Protein AF-A0A9P6LX02-F1 (afdb_monomer)

Mean predicted aligned error: 16.15 Å

Secondary structure (DSSP, 8-state):
-------------------------------------------------GGGPPPPSEEEEEEEEEES-TTS---B-TTSPPPPPEEEETTT--HHHHHHHHHHHHHTSTTEE--TT---EE-SSTT--GGGPEEP-TTTHHHHHHHHHHHHHHHTT-TT-TT-EEEEEEEEEEHHHHHHHHHHHTTSSS----

Organism: Mortierella alpina (NCBI:txid64518)

Radius of gyration: 36.37 Å; Cα contacts (8 Å, |Δi|>4): 206; chains: 1; bounding box: 118×46×87 Å

pLDDT: mean 75.89, std 20.37, range [38.12, 97.5]

Solvent-accessible surface area (backbone atoms only — not comparable to full-atom values): 12771 Å² total; per-residue (Å²): 133,89,80,92,82,84,89,84,85,84,88,88,86,85,85,89,82,91,87,85,87,90,84,89,85,84,88,84,88,88,79,95,76,79,78,82,84,76,76,79,76,74,70,73,81,68,75,74,63,63,90,70,49,71,79,68,68,56,44,42,36,37,67,40,55,26,49,59,61,80,50,48,100,53,59,67,55,80,90,55,83,82,60,78,66,44,83,44,41,72,86,77,55,47,61,67,52,53,48,53,51,54,50,57,61,42,75,72,41,86,67,44,42,73,60,90,88,65,61,47,25,39,52,59,42,96,86,58,56,60,64,69,42,44,75,47,45,85,89,44,40,67,63,54,51,51,56,23,49,56,46,44,18,56,77,66,73,28,70,85,36,74,88,48,67,46,46,36,37,38,56,35,43,45,46,72,58,56,51,51,56,58,57,55,62,73,66,70,86,78,81,90,87,132

Nearest PDB structures (foldseek):
  6xf2-assembly2_D  TM=4.408E-01  e=2.262E-01  Homo sapiens
  1c77-assembly1_A  TM=3.297E-01  e=6.211E-02  Staphylococcus aureus

Sequence (194 aa):
MSTSSSASSTPDVPNSPLNQPEQPQQPELQRLSEPPNFQEQEEPDEPASFSTCPLPPTYTIVLNYRKGTPRTSCRQLKNLPPTTPWTFDRHRDTYKVLLARVEGYVQGLQGFTFPNDRRPYLQPSNNTYQKNYVELTEENYGTEMEATWRKEARRLNSITGAGVTLHLYIYLEAVAEAAAATSNVRRVTAFACK

Structure (mmCIF, N/CA/C/O backbone):
data_AF-A0A9P6LX02-F1
#
_entry.id   AF-A0A9P6LX02-F1
#
loop_
_atom_site.group_PDB
_atom_site.id
_atom_site.type_symbol
_atom_site.label_atom_id
_atom_site.label_alt_id
_atom_site.label_comp_id
_atom_site.label_asym_id
_atom_site.label_entity_id
_atom_site.label_seq_id
_atom_site.pdbx_PDB_ins_code
_atom_site.Cartn_x
_atom_site.Cartn_y
_atom_site.Cartn_z
_atom_site.occupancy
_atom_site.B_iso_or_equiv
_atom_site.auth_seq_id
_atom_site.auth_comp_id
_atom_site.auth_asym_id
_atom_site.auth_atom_id
_atom_site.pdbx_PDB_model_num
ATOM 1 N N . MET A 1 1 ? 48.509 -13.133 65.771 1.00 38.88 1 MET A N 1
ATOM 2 C CA . MET A 1 1 ? 49.865 -12.645 66.105 1.00 38.88 1 MET A CA 1
ATOM 3 C C . MET A 1 1 ? 50.721 -12.773 64.854 1.00 38.88 1 MET A C 1
ATOM 5 O O . MET A 1 1 ? 50.532 -13.743 64.132 1.00 38.88 1 MET A O 1
ATOM 9 N N . SER A 1 2 ? 51.576 -11.786 64.577 1.00 40.94 2 SER A N 1
ATOM 10 C CA . SER A 1 2 ? 52.601 -11.798 63.508 1.00 40.94 2 SER A CA 1
ATOM 11 C C . SER A 1 2 ? 53.656 -12.898 63.784 1.00 40.94 2 SER A C 1
ATOM 13 O O . SER A 1 2 ? 53.656 -13.431 64.890 1.00 40.94 2 SER A O 1
ATOM 15 N N . THR A 1 3 ? 54.524 -13.349 62.868 1.00 39.25 3 THR A N 1
ATOM 16 C CA . THR A 1 3 ? 55.539 -12.628 62.052 1.00 39.25 3 THR A CA 1
ATOM 17 C C . THR A 1 3 ? 55.986 -13.484 60.833 1.00 39.25 3 THR A C 1
ATOM 19 O O . THR A 1 3 ? 55.896 -14.701 60.917 1.00 39.25 3 THR A O 1
ATOM 22 N N . SER A 1 4 ? 56.284 -12.905 59.652 1.00 42.12 4 SER A N 1
ATOM 23 C CA . SER A 1 4 ? 57.640 -12.642 59.060 1.00 42.12 4 SER A CA 1
ATOM 24 C C . SER A 1 4 ? 58.481 -13.894 58.691 1.00 42.12 4 SER A C 1
ATOM 26 O O . SER A 1 4 ? 58.440 -14.860 59.436 1.00 42.12 4 SER A O 1
ATOM 28 N N . SER A 1 5 ? 59.352 -13.968 57.664 1.00 44.59 5 SER A N 1
ATOM 29 C CA . SER A 1 5 ? 59.707 -13.135 56.480 1.00 44.59 5 SER A CA 1
ATOM 30 C C . SER A 1 5 ? 60.753 -13.886 55.599 1.00 44.59 5 SER A C 1
ATOM 32 O O . SER A 1 5 ? 61.246 -14.927 56.024 1.00 44.59 5 SER A O 1
ATOM 34 N N . SER A 1 6 ? 61.163 -13.285 54.461 1.00 44.16 6 SER A N 1
ATOM 35 C CA . SER A 1 6 ? 62.372 -13.576 53.627 1.00 44.16 6 SER A CA 1
ATOM 36 C C . SER A 1 6 ? 62.229 -14.696 52.567 1.00 44.16 6 SER A C 1
ATOM 38 O O . SER A 1 6 ? 61.699 -15.752 52.877 1.00 44.16 6 SER A O 1
ATOM 40 N N . ALA A 1 7 ? 62.530 -14.523 51.261 1.00 44.16 7 ALA A N 1
ATOM 41 C CA . ALA A 1 7 ? 63.716 -13.977 50.543 1.00 44.16 7 ALA A CA 1
ATOM 42 C C . ALA A 1 7 ? 64.929 -14.949 50.591 1.00 44.16 7 ALA A C 1
ATOM 44 O O . ALA A 1 7 ? 65.149 -15.545 51.636 1.00 44.16 7 ALA A O 1
ATOM 45 N N . SER A 1 8 ? 65.757 -15.186 49.553 1.00 38.12 8 SER A N 1
ATOM 46 C CA . SER A 1 8 ? 66.050 -14.473 48.285 1.00 38.12 8 SER A CA 1
ATOM 47 C C . SER A 1 8 ? 66.779 -15.395 47.258 1.00 38.12 8 SER A C 1
ATOM 49 O O . SER A 1 8 ? 67.200 -16.487 47.625 1.00 38.12 8 SER A O 1
ATOM 51 N N . SER A 1 9 ? 67.034 -14.877 46.041 1.00 41.88 9 SER A N 1
ATOM 52 C CA . SER A 1 9 ? 68.249 -15.090 45.203 1.00 41.88 9 SER A CA 1
ATOM 53 C C . SER A 1 9 ? 68.260 -16.103 44.034 1.00 41.88 9 SER A C 1
ATOM 55 O O . SER A 1 9 ? 68.362 -17.311 44.210 1.00 41.88 9 SER A O 1
ATOM 57 N N . THR A 1 10 ? 68.326 -15.534 42.822 1.00 49.41 10 THR A N 1
ATOM 58 C CA . THR A 1 10 ? 69.045 -16.008 41.611 1.00 49.41 10 THR A CA 1
ATOM 59 C C . THR A 1 10 ? 70.577 -16.003 41.832 1.00 49.41 10 THR A C 1
ATOM 61 O O . THR A 1 10 ? 71.016 -15.284 42.736 1.00 49.41 10 THR A O 1
ATOM 64 N N . PRO A 1 11 ? 71.406 -16.767 41.077 1.00 55.72 11 PRO A N 1
ATOM 65 C CA . PRO A 1 11 ? 71.792 -16.467 39.673 1.00 55.72 11 PRO A CA 1
ATOM 66 C C . PRO A 1 11 ? 71.849 -17.761 38.792 1.00 55.72 11 PRO A C 1
ATOM 68 O O . PRO A 1 11 ? 71.268 -18.760 39.204 1.00 55.72 11 PRO A O 1
ATOM 71 N N . ASP A 1 12 ? 72.429 -17.874 37.582 1.00 41.66 12 ASP A N 1
ATOM 72 C CA . ASP A 1 12 ? 73.207 -16.965 36.705 1.00 41.66 12 ASP A CA 1
ATOM 73 C C . ASP A 1 12 ? 73.088 -17.370 35.199 1.00 41.66 12 ASP A C 1
ATOM 75 O O . ASP A 1 12 ? 72.342 -18.288 34.857 1.00 41.66 12 ASP A O 1
ATOM 79 N N . VAL A 1 13 ? 73.851 -16.720 34.307 1.00 50.94 13 VAL A N 1
ATOM 80 C CA . VAL A 1 13 ? 74.104 -17.070 32.881 1.00 50.94 13 VAL A CA 1
ATOM 81 C C . VAL A 1 13 ? 75.601 -17.452 32.705 1.00 50.94 13 VAL A C 1
ATOM 83 O O . VAL A 1 13 ? 76.358 -17.255 33.658 1.00 50.94 13 VAL A O 1
ATOM 86 N N . PRO A 1 14 ? 76.098 -17.998 31.559 1.00 53.00 14 PRO A N 1
ATOM 87 C CA . PRO A 1 14 ? 76.681 -17.094 30.533 1.00 53.00 14 PRO A CA 1
ATOM 88 C C . PRO A 1 14 ? 76.808 -17.608 29.057 1.00 53.00 14 PRO A C 1
ATOM 90 O O . PRO A 1 14 ? 76.911 -18.800 28.807 1.00 53.00 14 PRO A O 1
ATOM 93 N N . ASN A 1 15 ? 76.973 -16.648 28.120 1.00 38.84 15 ASN A N 1
ATOM 94 C CA . ASN A 1 15 ? 77.808 -16.652 26.879 1.00 38.84 15 ASN A CA 1
ATOM 95 C C . ASN A 1 15 ? 77.586 -17.694 25.734 1.00 38.84 15 ASN A C 1
ATOM 97 O O . ASN A 1 15 ? 77.602 -18.888 25.988 1.00 38.84 15 ASN A O 1
ATOM 101 N N . SER A 1 16 ? 77.372 -17.346 24.440 1.00 48.34 16 SER A N 1
ATOM 102 C CA . SER A 1 16 ? 78.120 -16.499 23.438 1.00 48.34 16 SER A CA 1
ATOM 103 C C . SER A 1 16 ? 78.932 -17.372 22.432 1.00 48.34 16 SER A C 1
ATOM 105 O O . SER A 1 16 ? 79.111 -18.547 22.744 1.00 48.34 16 SER A O 1
ATOM 107 N N . PRO A 1 17 ? 79.522 -16.885 21.299 1.00 51.50 17 PRO A N 1
ATOM 108 C CA . PRO A 1 17 ? 79.315 -15.650 20.499 1.00 51.50 17 PRO A CA 1
ATOM 109 C C . PRO A 1 17 ? 79.316 -15.811 18.931 1.00 51.50 17 PRO A C 1
ATOM 111 O O . PRO A 1 17 ? 79.722 -16.827 18.385 1.00 51.50 17 PRO A O 1
ATOM 114 N N . LEU A 1 18 ? 78.931 -14.725 18.230 1.00 42.59 18 LEU A N 1
ATOM 115 C CA . LEU A 1 18 ? 79.530 -14.089 17.017 1.00 42.59 18 LEU A CA 1
ATOM 116 C C . LEU A 1 18 ? 80.105 -14.908 15.817 1.00 42.59 18 LEU A C 1
ATOM 118 O O . LEU A 1 18 ? 81.091 -15.619 15.971 1.00 42.59 18 LEU A O 1
ATOM 122 N N . ASN A 1 19 ? 79.646 -14.599 14.583 1.00 38.12 19 ASN A N 1
ATOM 123 C CA . ASN A 1 19 ? 80.527 -14.308 13.422 1.00 38.12 19 ASN A CA 1
ATOM 124 C C . ASN A 1 19 ? 79.806 -13.656 12.206 1.00 38.12 19 ASN A C 1
ATOM 126 O O . ASN A 1 19 ? 78.819 -14.170 11.689 1.00 38.12 19 ASN A O 1
ATOM 130 N N . GLN A 1 20 ? 80.368 -12.535 11.743 1.00 43.38 20 GLN A N 1
ATOM 131 C CA . GLN A 1 20 ? 80.352 -11.964 10.374 1.00 43.38 20 GLN A CA 1
ATOM 132 C C . GLN A 1 20 ? 81.829 -12.011 9.871 1.00 43.38 20 GLN A C 1
ATOM 134 O O . GLN A 1 20 ? 82.670 -12.376 10.698 1.00 43.38 20 GLN A O 1
ATOM 139 N N . PRO A 1 21 ? 82.229 -11.617 8.634 1.00 50.97 21 PRO A N 1
ATOM 140 C CA . PRO A 1 21 ? 81.495 -10.960 7.534 1.00 50.97 21 PRO A CA 1
ATOM 141 C C . PRO A 1 21 ? 81.708 -11.627 6.146 1.00 50.97 21 PRO A C 1
ATOM 143 O O . PRO A 1 21 ? 82.394 -12.632 6.051 1.00 50.97 21 PRO A O 1
ATOM 146 N N . GLU A 1 22 ? 81.169 -11.038 5.067 1.00 39.72 22 GLU A N 1
ATOM 147 C CA . GLU A 1 22 ? 81.965 -10.589 3.897 1.00 39.72 22 GLU A CA 1
ATOM 148 C C . GLU A 1 22 ? 81.102 -9.834 2.860 1.00 39.72 22 GLU A C 1
ATOM 150 O O . GLU A 1 22 ? 79.995 -10.240 2.513 1.00 39.72 22 GLU A O 1
ATOM 155 N N . GLN A 1 23 ? 81.643 -8.722 2.357 1.00 45.38 23 GLN A N 1
ATOM 156 C CA . GLN A 1 23 ? 81.188 -7.964 1.184 1.00 45.38 23 GLN A CA 1
ATOM 157 C C . GLN A 1 23 ? 82.446 -7.738 0.328 1.00 45.38 23 GLN A C 1
ATOM 159 O O . GLN A 1 23 ? 83.504 -7.477 0.910 1.00 45.38 23 GLN A O 1
ATOM 164 N N . PRO A 1 24 ? 82.393 -7.872 -1.010 1.00 48.31 24 PRO A N 1
ATOM 165 C CA . PRO A 1 24 ? 82.225 -6.701 -1.897 1.00 48.31 24 PRO A CA 1
ATOM 166 C C . PRO A 1 24 ? 81.395 -7.075 -3.169 1.00 48.31 24 PRO A C 1
ATOM 168 O O . PRO A 1 24 ? 80.760 -8.121 -3.164 1.00 48.31 24 PRO A O 1
ATOM 171 N N . GLN A 1 25 ? 81.246 -6.327 -4.277 1.00 38.12 25 GLN A N 1
ATOM 172 C CA . GLN A 1 25 ? 81.770 -5.042 -4.787 1.00 38.12 25 GLN A CA 1
ATOM 173 C C . GLN A 1 25 ? 80.627 -4.168 -5.381 1.00 38.12 25 GLN A C 1
ATOM 175 O O . GLN A 1 25 ? 79.516 -4.636 -5.611 1.00 38.12 25 GLN A O 1
ATOM 180 N N . GLN A 1 26 ? 80.945 -2.909 -5.698 1.00 46.91 26 GLN A N 1
ATOM 181 C CA . GLN A 1 26 ? 80.380 -2.101 -6.803 1.00 46.91 26 GLN A CA 1
ATOM 182 C C . GLN A 1 26 ? 81.507 -1.917 -7.857 1.00 46.91 26 GLN A C 1
ATOM 184 O O . GLN A 1 26 ? 82.661 -2.052 -7.436 1.00 46.91 26 GLN A O 1
ATOM 189 N N . PRO A 1 27 ? 81.278 -1.627 -9.166 1.00 53.09 27 PRO A N 1
ATOM 190 C CA . PRO A 1 27 ? 80.346 -0.632 -9.747 1.00 53.09 27 PRO A CA 1
ATOM 191 C C . PRO A 1 27 ? 79.556 -1.205 -10.975 1.00 53.09 27 PRO A C 1
ATOM 193 O O . PRO A 1 27 ? 79.436 -2.419 -11.067 1.00 53.09 27 PRO A O 1
ATOM 196 N N . GLU A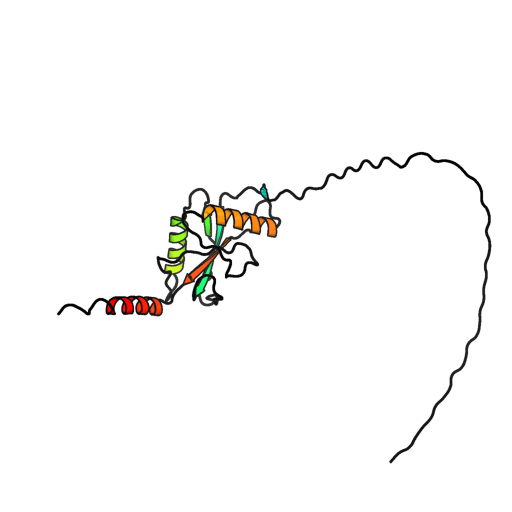 1 28 ? 78.913 -0.495 -11.920 1.00 45.16 28 GLU A N 1
ATOM 197 C CA . GLU A 1 28 ? 78.976 0.908 -12.369 1.00 45.16 28 GLU A CA 1
ATOM 198 C C . GLU A 1 28 ? 77.675 1.376 -13.080 1.00 45.16 28 GLU A C 1
ATOM 200 O O . GLU A 1 28 ? 76.781 0.597 -13.394 1.00 45.16 28 GLU A O 1
ATOM 205 N N . LEU A 1 29 ? 77.600 2.691 -13.293 1.00 52.09 29 LEU A N 1
ATOM 206 C CA . LEU A 1 29 ? 76.568 3.547 -13.896 1.00 52.09 29 LEU A CA 1
ATOM 207 C C . LEU A 1 29 ? 75.902 3.133 -15.239 1.00 52.09 29 LEU A C 1
ATOM 209 O O . LEU A 1 29 ? 76.471 2.433 -16.063 1.00 52.09 29 LEU A O 1
ATOM 213 N N . GLN A 1 30 ? 74.767 3.813 -15.502 1.00 51.81 30 GLN A N 1
ATOM 214 C CA . GLN A 1 30 ? 74.070 4.054 -16.790 1.00 51.81 30 GLN A CA 1
ATOM 215 C C . GLN A 1 30 ? 73.122 2.973 -17.359 1.00 51.81 30 GLN A C 1
ATOM 217 O O . GLN A 1 30 ? 73.519 2.117 -18.142 1.00 51.81 30 GLN A O 1
ATOM 222 N N . ARG A 1 31 ? 71.808 3.222 -17.218 1.00 48.16 31 ARG A N 1
ATOM 223 C CA . ARG A 1 31 ? 71.011 3.872 -18.290 1.00 48.16 31 ARG A CA 1
ATOM 224 C C . ARG A 1 31 ? 69.639 4.352 -17.791 1.00 48.16 31 ARG A C 1
ATOM 226 O O . ARG A 1 31 ? 68.854 3.564 -17.281 1.00 48.16 31 ARG A O 1
ATOM 233 N N . LEU A 1 32 ? 69.325 5.634 -18.015 1.00 53.00 32 LEU A N 1
ATOM 234 C CA . LEU A 1 32 ? 67.930 6.082 -18.101 1.00 53.00 32 LEU A CA 1
ATOM 235 C C . LEU A 1 32 ? 67.342 5.553 -19.413 1.00 53.00 32 LEU A C 1
ATOM 237 O O . LEU A 1 32 ? 67.830 5.926 -20.480 1.00 53.00 32 LEU A O 1
ATOM 241 N N . SER A 1 33 ? 66.291 4.739 -19.357 1.00 54.31 33 SER A N 1
ATOM 242 C CA . SER A 1 33 ? 65.393 4.482 -20.492 1.00 54.31 33 SER A CA 1
ATOM 243 C C . SER A 1 33 ? 64.035 4.012 -19.966 1.00 54.31 33 SER A C 1
ATOM 245 O O . SER A 1 33 ? 63.936 2.908 -19.452 1.00 54.31 33 SER A O 1
ATOM 247 N N . GLU A 1 34 ? 63.043 4.896 -20.104 1.00 56.03 34 GLU A N 1
ATOM 248 C CA . GLU A 1 34 ? 61.592 4.640 -20.178 1.00 56.03 34 GLU A CA 1
ATOM 249 C C . GLU A 1 34 ? 60.888 3.934 -18.990 1.00 56.03 34 GLU A C 1
ATOM 251 O O . GLU A 1 34 ? 61.167 2.774 -18.686 1.00 56.03 34 GLU A O 1
ATOM 256 N N . PRO A 1 35 ? 59.889 4.577 -18.340 1.00 52.19 35 PRO A N 1
ATOM 257 C CA . PRO A 1 35 ? 58.934 3.828 -17.530 1.00 52.19 35 PRO A CA 1
ATOM 258 C C . PRO A 1 35 ? 58.108 2.910 -18.450 1.00 52.19 35 PRO A C 1
ATOM 260 O O . PRO A 1 35 ? 57.784 3.312 -19.572 1.00 52.19 35 PRO A O 1
ATOM 263 N N . PRO A 1 36 ? 57.726 1.699 -18.003 1.00 48.34 36 PRO A N 1
ATOM 264 C CA . PRO A 1 36 ? 56.803 0.874 -18.766 1.00 48.34 36 PRO A CA 1
ATOM 265 C C . PRO A 1 36 ? 55.500 1.647 -18.972 1.00 48.34 36 PRO A C 1
ATOM 267 O O . PRO A 1 36 ? 54.933 2.186 -18.020 1.00 48.34 36 PRO A O 1
ATOM 270 N N . ASN A 1 37 ? 55.035 1.688 -20.220 1.00 48.94 37 ASN A N 1
ATOM 271 C CA . ASN A 1 37 ? 53.742 2.250 -20.579 1.00 48.94 37 ASN A CA 1
ATOM 272 C C . ASN A 1 37 ? 52.641 1.349 -20.004 1.00 48.94 37 ASN A C 1
ATOM 274 O O . ASN A 1 37 ? 52.139 0.453 -20.685 1.00 48.94 37 ASN A O 1
ATOM 278 N N . PHE A 1 38 ? 52.312 1.555 -18.727 1.00 47.00 38 PHE A N 1
ATOM 279 C CA . PHE A 1 38 ? 51.089 1.049 -18.128 1.00 47.00 38 PHE A CA 1
ATOM 280 C C . PHE A 1 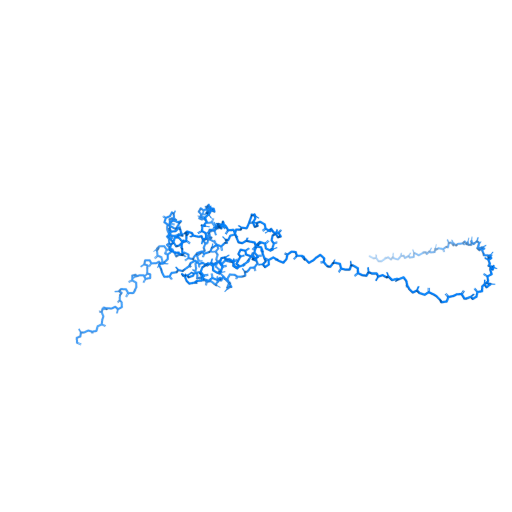38 ? 49.931 1.707 -18.871 1.00 47.00 38 PHE A C 1
ATOM 282 O O . PHE A 1 38 ? 49.501 2.809 -18.546 1.00 47.00 38 PHE A O 1
ATOM 289 N N . GLN A 1 39 ? 49.430 1.016 -19.893 1.00 47.97 39 GLN A N 1
ATOM 290 C CA . GLN A 1 39 ? 48.080 1.257 -20.358 1.00 47.97 39 GLN A CA 1
ATOM 291 C C . GLN A 1 39 ? 47.159 0.862 -19.207 1.00 47.97 39 GLN A C 1
ATOM 293 O O . GLN A 1 39 ? 46.851 -0.315 -19.017 1.00 47.97 39 GLN A O 1
ATOM 298 N N . GLU A 1 40 ? 46.761 1.863 -18.427 1.00 51.34 40 GLU A N 1
ATOM 299 C CA . GLU A 1 40 ? 45.617 1.809 -17.529 1.00 51.34 40 GLU A CA 1
ATOM 300 C C . GLU A 1 40 ? 44.370 1.500 -18.368 1.00 51.34 40 GLU A C 1
ATOM 302 O O . GLU A 1 40 ? 43.598 2.376 -18.748 1.00 51.34 40 GLU A O 1
ATOM 307 N N . GLN A 1 41 ? 44.158 0.214 -18.651 1.00 49.59 41 GLN A N 1
ATOM 308 C CA . GLN A 1 41 ? 42.815 -0.328 -18.789 1.00 49.59 41 GLN A CA 1
ATOM 309 C C . GLN A 1 41 ? 42.224 -0.476 -17.385 1.00 49.59 41 GLN A C 1
ATOM 311 O O . GLN A 1 41 ? 41.925 -1.576 -16.924 1.00 49.59 41 GLN A O 1
ATOM 316 N N . GLU A 1 42 ? 42.023 0.663 -16.718 1.00 51.34 42 GLU A N 1
ATOM 317 C CA . GLU A 1 42 ? 40.836 0.800 -15.889 1.00 51.34 42 GLU A CA 1
ATOM 318 C C . GLU A 1 42 ? 39.637 0.773 -16.850 1.00 51.34 42 GLU A C 1
ATOM 320 O O . GLU A 1 42 ? 39.161 1.808 -17.311 1.00 51.34 42 GLU A O 1
ATOM 325 N N . GLU A 1 43 ? 39.143 -0.424 -17.180 1.00 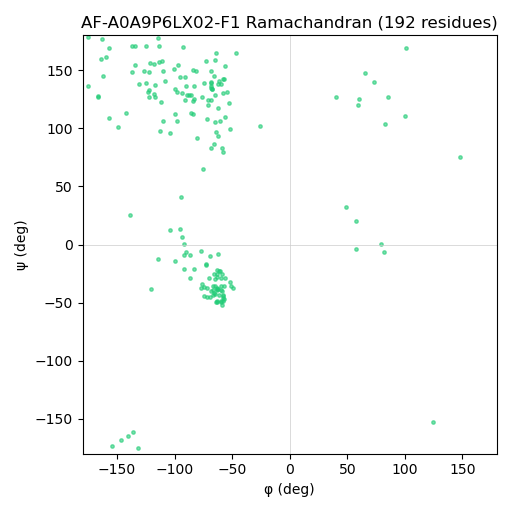52.00 43 GLU A N 1
ATOM 326 C CA . GLU A 1 43 ? 37.690 -0.555 -17.221 1.00 52.00 43 GLU A CA 1
ATOM 327 C C . GLU A 1 43 ? 37.242 -0.524 -15.759 1.00 52.00 43 GLU A C 1
ATOM 329 O O . GLU A 1 43 ? 37.489 -1.491 -15.030 1.00 52.00 43 GLU A O 1
ATOM 334 N N . PRO A 1 44 ? 36.609 0.562 -15.279 1.00 46.31 44 PRO A N 1
ATOM 335 C CA . PRO A 1 44 ? 35.780 0.418 -14.107 1.00 46.31 44 PRO A CA 1
ATOM 336 C C . PRO A 1 44 ? 34.656 -0.545 -14.496 1.00 46.31 44 PRO A C 1
ATOM 338 O O . PRO A 1 44 ? 33.842 -0.233 -15.367 1.00 46.31 44 PRO A O 1
ATOM 341 N N . ASP A 1 45 ? 34.602 -1.696 -13.824 1.00 52.72 45 ASP A N 1
ATOM 342 C CA . ASP A 1 45 ? 33.383 -2.492 -13.676 1.00 52.72 45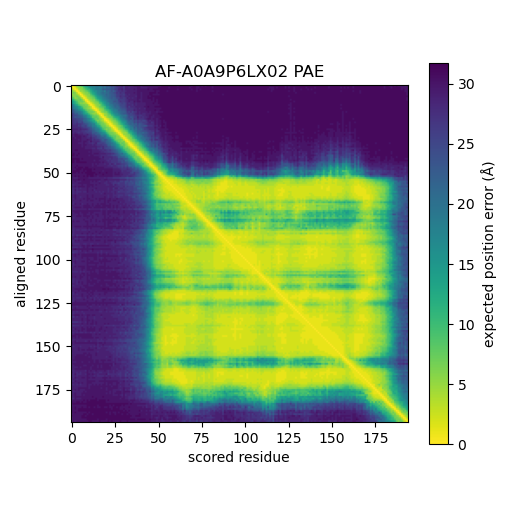 ASP A CA 1
ATOM 343 C C . ASP A 1 45 ? 32.326 -1.587 -13.010 1.00 52.72 45 ASP A C 1
ATOM 345 O O . ASP A 1 45 ? 32.126 -1.607 -11.793 1.00 52.72 45 ASP A O 1
ATOM 349 N N . GLU A 1 46 ? 31.690 -0.716 -13.803 1.00 56.91 46 GLU A N 1
ATOM 350 C CA . GLU A 1 46 ? 30.575 0.133 -13.394 1.00 56.91 46 GLU A CA 1
ATOM 351 C C . GLU A 1 46 ? 29.493 -0.806 -12.845 1.00 56.91 46 GLU A C 1
ATOM 353 O O . GLU A 1 46 ? 28.894 -1.565 -13.618 1.00 56.91 46 GLU A O 1
ATOM 358 N N . PRO A 1 47 ? 29.224 -0.810 -11.523 1.00 53.00 47 PRO A N 1
ATOM 359 C CA . PRO A 1 47 ? 28.320 -1.782 -10.932 1.00 53.00 47 PRO A CA 1
ATOM 360 C C . PRO A 1 47 ? 26.922 -1.530 -11.488 1.00 53.00 47 PRO A C 1
ATOM 362 O O . PRO A 1 47 ? 26.282 -0.542 -11.119 1.00 53.00 47 PRO A O 1
ATOM 365 N N . ALA A 1 48 ? 26.499 -2.422 -12.397 1.00 55.84 48 ALA A N 1
ATOM 366 C CA . ALA A 1 48 ? 25.371 -2.278 -13.316 1.00 55.84 48 ALA A CA 1
ATOM 367 C C . ALA A 1 48 ? 24.300 -1.322 -12.784 1.00 55.84 48 ALA A C 1
ATOM 369 O O . ALA A 1 48 ? 23.537 -1.679 -11.882 1.00 55.84 48 ALA A O 1
ATOM 370 N N . SER A 1 49 ? 24.289 -0.091 -13.315 1.00 55.88 49 SER A N 1
ATOM 371 C CA . SER A 1 49 ? 23.559 1.040 -12.736 1.00 55.88 49 SER A CA 1
ATOM 372 C C . SER A 1 49 ? 22.103 0.675 -12.468 1.00 55.88 49 SER A C 1
ATOM 374 O O . SER A 1 49 ? 21.269 0.699 -13.366 1.00 55.88 49 SER A O 1
ATOM 376 N N . PHE A 1 50 ? 21.765 0.349 -11.217 1.00 56.09 50 PHE A N 1
ATOM 377 C CA . PHE A 1 50 ? 20.448 -0.190 -10.852 1.00 56.09 50 PHE A CA 1
ATOM 378 C C . PHE A 1 50 ? 19.275 0.771 -11.142 1.00 56.09 50 PHE A C 1
ATOM 380 O O . PHE A 1 50 ? 18.107 0.387 -11.049 1.00 56.09 50 PHE A O 1
ATOM 387 N N . SER A 1 51 ? 19.570 2.016 -11.518 1.00 57.09 51 SER A N 1
ATOM 388 C CA . SER A 1 51 ? 18.637 2.947 -12.157 1.00 57.09 51 SER A CA 1
ATOM 389 C C . SER A 1 51 ? 18.010 2.378 -13.444 1.00 57.09 51 SER A C 1
ATOM 391 O O . SER A 1 51 ? 16.867 2.708 -13.749 1.00 57.09 51 SER A O 1
ATOM 393 N N . THR A 1 52 ? 18.708 1.487 -14.159 1.00 62.00 52 THR A N 1
ATOM 394 C CA . THR A 1 52 ? 18.249 0.801 -15.383 1.00 62.00 52 THR A CA 1
ATOM 395 C C . THR A 1 52 ? 17.531 -0.525 -15.121 1.00 62.00 52 THR A C 1
ATOM 397 O O . THR A 1 52 ? 16.969 -1.095 -16.053 1.00 62.00 52 THR A O 1
ATOM 400 N N . CYS A 1 53 ? 17.494 -1.005 -13.869 1.00 68.19 53 CYS A N 1
ATOM 401 C CA . CYS A 1 53 ? 16.814 -2.249 -13.505 1.00 68.19 53 CYS A CA 1
ATOM 402 C C . CYS A 1 53 ? 15.352 -2.216 -14.009 1.00 68.19 53 CYS A C 1
ATOM 404 O O . CYS A 1 53 ? 14.624 -1.269 -13.669 1.00 68.19 53 CYS A O 1
ATOM 406 N N . PRO A 1 54 ? 14.916 -3.172 -14.851 1.00 83.38 54 PRO A N 1
ATOM 407 C CA . PRO A 1 54 ? 13.582 -3.145 -15.430 1.00 83.38 54 PRO A CA 1
ATOM 408 C C . PRO A 1 54 ? 12.537 -3.362 -14.335 1.00 83.38 54 PRO A C 1
ATOM 410 O O . PRO A 1 54 ? 12.660 -4.257 -13.501 1.00 83.38 54 PRO A O 1
ATOM 413 N N . LEU A 1 55 ? 11.492 -2.535 -14.335 1.00 88.75 55 LEU A N 1
ATOM 414 C CA . LEU A 1 55 ? 10.376 -2.716 -13.410 1.00 88.75 55 LEU A CA 1
ATOM 415 C C . LEU A 1 55 ? 9.604 -3.989 -13.779 1.00 88.75 55 LEU A C 1
ATOM 417 O O . LEU A 1 55 ? 9.366 -4.228 -14.967 1.00 88.75 55 LEU A O 1
ATOM 421 N N . PRO A 1 56 ? 9.173 -4.788 -12.792 1.00 91.19 56 PRO A N 1
ATOM 422 C CA . PRO A 1 56 ? 8.433 -6.003 -13.057 1.00 91.19 56 PRO A CA 1
ATOM 423 C C . PRO A 1 56 ? 7.006 -5.645 -13.507 1.00 91.19 56 PRO A C 1
ATOM 425 O O . PRO A 1 56 ? 6.491 -4.571 -13.171 1.00 91.19 56 PRO A O 1
ATOM 428 N N . PRO A 1 57 ? 6.318 -6.551 -14.221 1.00 92.00 57 PRO A N 1
ATOM 429 C CA . PRO A 1 57 ? 4.901 -6.371 -14.531 1.00 92.00 57 PRO A CA 1
ATOM 430 C C . PRO A 1 57 ? 4.030 -6.410 -13.264 1.00 92.00 57 PRO A C 1
ATOM 432 O O . PRO A 1 57 ? 2.952 -5.822 -13.234 1.00 92.00 57 PRO A O 1
ATOM 435 N N . THR A 1 58 ? 4.501 -7.082 -12.209 1.00 94.62 58 THR A N 1
ATOM 436 C CA . THR A 1 58 ? 3.748 -7.327 -10.977 1.00 94.62 58 THR A CA 1
ATOM 437 C C . THR A 1 58 ? 4.588 -7.117 -9.721 1.00 94.62 58 THR A C 1
ATOM 439 O O . THR A 1 58 ? 5.771 -7.460 -9.703 1.00 94.62 58 THR A O 1
ATOM 442 N N . TYR A 1 59 ? 3.957 -6.679 -8.633 1.00 95.38 59 TYR A N 1
ATOM 443 C CA . TYR A 1 59 ? 4.561 -6.605 -7.302 1.00 95.38 59 TYR A CA 1
ATOM 444 C C . TYR A 1 59 ? 3.992 -7.654 -6.352 1.00 95.38 59 TYR A C 1
ATOM 446 O O . TYR A 1 59 ? 2.784 -7.874 -6.321 1.00 95.38 59 TYR A O 1
ATOM 454 N N . THR A 1 60 ? 4.850 -8.240 -5.518 1.00 96.00 60 THR A N 1
ATOM 455 C CA . THR A 1 60 ? 4.424 -8.986 -4.327 1.00 96.00 60 THR A CA 1
ATOM 456 C C . THR A 1 60 ? 4.214 -8.001 -3.185 1.00 96.00 60 THR A C 1
ATOM 458 O O . THR A 1 60 ? 5.139 -7.268 -2.828 1.00 96.00 60 THR A O 1
ATOM 461 N N . ILE A 1 61 ? 3.016 -7.978 -2.602 1.00 96.44 61 ILE A N 1
ATOM 462 C CA . ILE A 1 61 ? 2.659 -7.081 -1.498 1.00 96.44 61 ILE A CA 1
ATOM 463 C C . ILE A 1 61 ? 2.323 -7.890 -0.243 1.00 96.44 61 ILE A C 1
ATOM 465 O O . ILE A 1 61 ? 1.604 -8.885 -0.313 1.00 96.44 61 ILE A O 1
ATOM 469 N N . VAL A 1 62 ? 2.811 -7.432 0.913 1.00 94.81 62 VAL A N 1
ATOM 470 C CA . VAL A 1 62 ? 2.437 -7.934 2.245 1.00 94.81 62 VAL A CA 1
ATOM 471 C C . VAL A 1 62 ? 1.794 -6.815 3.057 1.00 94.81 62 VAL A C 1
ATOM 473 O O . VAL A 1 62 ? 2.352 -5.724 3.188 1.00 94.81 62 VAL A O 1
ATOM 476 N N . LEU A 1 63 ? 0.625 -7.098 3.634 1.00 94.44 63 LEU A N 1
ATOM 477 C CA . LEU A 1 63 ? -0.156 -6.153 4.432 1.00 94.44 63 LEU A CA 1
ATOM 478 C C . LEU A 1 63 ? 0.087 -6.364 5.930 1.00 94.44 63 LEU A C 1
ATOM 480 O O . LEU A 1 63 ? 0.002 -7.477 6.439 1.00 94.44 63 LEU A O 1
ATOM 484 N N . ASN A 1 64 ? 0.364 -5.284 6.653 1.00 93.31 64 ASN A N 1
ATOM 485 C CA . ASN A 1 64 ? 0.752 -5.312 8.057 1.00 93.31 64 ASN A CA 1
ATOM 486 C C . ASN A 1 64 ? -0.213 -4.470 8.895 1.00 93.31 64 ASN A C 1
ATOM 488 O O . ASN A 1 64 ? -0.414 -3.283 8.638 1.00 93.31 64 ASN A O 1
ATOM 492 N N . TYR A 1 65 ? -0.769 -5.068 9.945 1.00 92.38 65 TYR A N 1
ATOM 493 C CA . TYR A 1 65 ? -1.755 -4.417 10.803 1.00 92.38 65 TYR A CA 1
ATOM 494 C C . TYR A 1 65 ? -1.111 -3.740 12.023 1.00 92.38 65 TYR A C 1
ATOM 496 O O . TYR A 1 65 ? -0.350 -4.357 12.780 1.00 92.38 65 TYR A O 1
ATOM 504 N N . ARG A 1 66 ? -1.457 -2.473 12.267 1.00 90.75 66 ARG A N 1
ATOM 505 C CA . ARG A 1 66 ? -1.116 -1.730 13.494 1.00 90.75 66 ARG A CA 1
ATOM 506 C C . ARG A 1 66 ? -2.384 -1.146 14.118 1.00 90.75 66 ARG A C 1
ATOM 508 O O . ARG A 1 66 ? -3.304 -0.780 13.394 1.00 90.75 66 ARG A O 1
ATOM 515 N N . LYS A 1 67 ? -2.416 -1.014 15.449 1.00 86.75 67 LYS A N 1
ATOM 516 C CA . LYS A 1 67 ? -3.427 -0.205 16.155 1.00 86.75 67 LYS A CA 1
ATOM 517 C C . LYS A 1 67 ? -2.821 1.145 16.524 1.00 86.75 67 LYS A C 1
ATOM 519 O O . LYS A 1 67 ? -1.717 1.180 17.067 1.00 86.75 67 LYS A O 1
ATOM 524 N N . GLY A 1 68 ? -3.556 2.224 16.266 1.00 82.81 68 GLY A N 1
ATOM 525 C CA . GLY A 1 68 ? -3.167 3.593 16.612 1.00 82.81 68 GLY A CA 1
ATOM 526 C C . GLY A 1 68 ? -3.165 4.537 15.410 1.00 82.81 68 GLY A C 1
ATOM 527 O O . GLY A 1 68 ? -3.908 4.339 14.447 1.00 82.81 68 GLY A O 1
ATOM 528 N N . THR A 1 69 ? -2.338 5.577 15.483 1.00 85.06 69 THR A N 1
ATOM 529 C CA . THR A 1 69 ? -2.251 6.646 14.477 1.00 85.06 69 THR A CA 1
ATOM 530 C C . THR A 1 69 ? -1.129 6.357 13.471 1.00 85.06 69 THR A C 1
ATOM 532 O O . THR A 1 69 ? -0.078 5.834 13.860 1.00 85.06 69 THR A O 1
ATOM 535 N N . PRO A 1 70 ? -1.289 6.705 12.182 1.00 87.19 70 PRO A N 1
ATOM 536 C CA . PRO A 1 70 ? -0.182 6.659 11.237 1.00 87.19 70 PRO A CA 1
ATOM 537 C C . PRO A 1 70 ?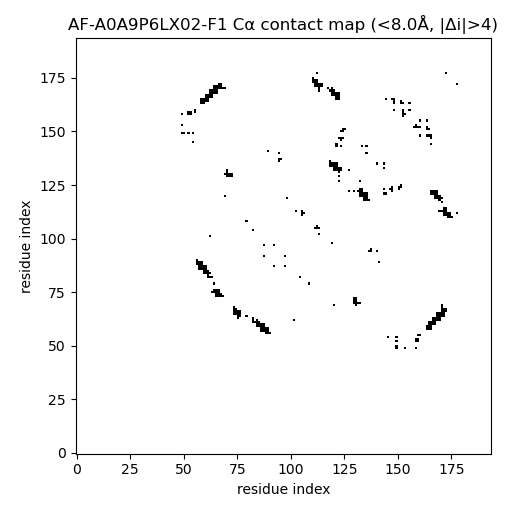 1.021 7.500 11.680 1.00 87.19 70 PRO A C 1
ATOM 539 O O . PRO A 1 70 ? 0.883 8.464 12.431 1.00 87.19 70 PRO A O 1
ATOM 542 N N . ARG A 1 71 ? 2.220 7.123 11.217 1.00 85.62 71 ARG A N 1
ATOM 543 C CA . ARG A 1 71 ? 3.508 7.809 11.473 1.00 85.62 71 ARG A CA 1
ATOM 544 C C . ARG A 1 71 ? 3.939 7.988 12.949 1.00 85.62 71 ARG A C 1
ATOM 546 O O . ARG A 1 71 ? 5.074 8.392 13.188 1.00 85.62 71 ARG A O 1
ATOM 553 N N . THR A 1 72 ? 3.141 7.614 13.950 1.00 86.44 72 THR A N 1
ATOM 554 C CA . THR A 1 72 ? 3.550 7.590 15.371 1.00 86.44 72 THR A CA 1
ATOM 555 C C . THR A 1 72 ? 3.983 6.187 15.803 1.00 86.44 72 THR A C 1
ATOM 557 O O . THR A 1 72 ? 3.544 5.203 15.217 1.00 86.44 72 THR A O 1
ATOM 560 N N . SER A 1 73 ? 4.843 6.050 16.819 1.00 82.56 73 SER A N 1
ATOM 561 C CA . SER A 1 73 ? 5.292 4.726 17.292 1.00 82.56 73 SER A CA 1
ATOM 562 C C . SER A 1 73 ? 4.106 3.884 17.788 1.00 82.56 73 SER A C 1
ATOM 564 O O . SER A 1 73 ? 3.560 4.142 18.859 1.00 82.56 73 SER A O 1
ATOM 566 N N . CYS A 1 74 ? 3.700 2.882 17.001 1.00 82.75 74 CYS A N 1
ATOM 567 C CA . CYS A 1 74 ? 2.508 2.070 17.254 1.00 82.75 74 CYS A CA 1
ATOM 568 C C . CYS A 1 74 ? 2.851 0.579 17.291 1.00 82.75 74 CYS A C 1
ATOM 570 O O . CYS A 1 74 ? 3.598 0.074 16.444 1.00 82.75 74 CYS A O 1
ATOM 572 N N . ARG A 1 75 ? 2.253 -0.159 18.235 1.00 76.50 75 ARG A N 1
ATOM 573 C CA . ARG A 1 75 ? 2.448 -1.612 18.347 1.00 76.50 75 ARG A CA 1
ATOM 574 C C . ARG A 1 75 ? 1.797 -2.334 17.159 1.00 76.50 75 ARG A C 1
ATOM 576 O O . ARG A 1 75 ? 0.668 -2.035 16.771 1.00 76.50 75 ARG A O 1
ATOM 583 N N . GLN A 1 76 ? 2.518 -3.303 16.599 1.00 79.50 76 GLN A N 1
ATOM 584 C CA . GLN A 1 76 ? 1.976 -4.242 15.617 1.00 79.50 76 GLN A CA 1
ATOM 585 C C . GLN A 1 76 ? 0.955 -5.165 16.290 1.00 79.50 76 GLN A C 1
ATOM 587 O O . GLN A 1 76 ? 1.173 -5.622 17.416 1.00 79.50 76 GLN A O 1
ATOM 592 N N . LEU A 1 77 ? -0.147 -5.449 15.599 1.00 80.94 77 LEU A N 1
ATOM 593 C CA . LEU A 1 77 ? -1.189 -6.347 16.088 1.00 80.94 77 LEU A CA 1
ATOM 594 C C . LEU A 1 77 ? -0.769 -7.805 15.855 1.00 80.94 77 LEU A C 1
ATOM 596 O O . LEU A 1 77 ? -1.007 -8.369 14.794 1.00 80.94 77 LEU A O 1
ATOM 600 N N . LYS A 1 78 ? -0.117 -8.405 16.859 1.00 73.38 78 LYS A N 1
ATOM 601 C CA . LYS A 1 78 ? 0.413 -9.782 16.796 1.00 73.38 78 LYS A CA 1
ATOM 602 C C . LYS A 1 78 ? -0.651 -10.886 16.858 1.00 73.38 78 LYS A C 1
ATOM 604 O O . LYS A 1 78 ? -0.353 -12.015 16.498 1.00 73.38 78 LYS A O 1
ATOM 609 N N . ASN A 1 79 ? -1.861 -10.565 17.315 1.00 78.56 79 ASN A N 1
ATOM 610 C CA . ASN A 1 79 ? -2.944 -11.534 17.534 1.00 78.56 79 ASN A CA 1
ATOM 611 C C . ASN A 1 79 ? -3.906 -11.633 16.333 1.00 78.56 79 ASN A C 1
ATOM 613 O O . ASN A 1 79 ? -5.010 -12.148 16.475 1.00 78.56 79 ASN A O 1
ATOM 617 N N . LEU A 1 80 ? -3.522 -11.082 15.179 1.00 81.12 80 LEU A N 1
ATOM 618 C CA . LEU A 1 80 ? -4.291 -11.161 13.939 1.00 81.12 80 LEU A CA 1
ATOM 619 C C . LEU A 1 80 ? -3.709 -12.246 13.025 1.00 81.12 80 LEU A C 1
ATOM 621 O O . LEU A 1 80 ? -2.504 -12.504 13.098 1.00 81.12 80 LEU A O 1
ATOM 625 N N . PRO A 1 81 ? -4.533 -12.880 12.169 1.00 79.12 81 PRO A N 1
ATOM 626 C CA . PRO A 1 81 ? -4.040 -13.860 11.211 1.00 79.12 81 PRO A CA 1
ATOM 627 C C . PRO A 1 81 ? -2.967 -13.239 10.300 1.00 79.12 81 PRO A C 1
ATOM 629 O O . PRO A 1 81 ? -3.090 -12.069 9.918 1.00 79.12 81 PRO A O 1
ATOM 632 N N . PRO A 1 82 ? -1.912 -13.994 9.940 1.00 78.69 82 PRO A N 1
ATOM 633 C CA . PRO A 1 82 ? -0.916 -13.522 8.992 1.00 78.69 82 PRO A CA 1
ATOM 634 C C . PRO A 1 82 ? -1.573 -13.277 7.632 1.00 78.69 82 PRO A C 1
ATOM 636 O O . PRO A 1 82 ? -2.389 -14.073 7.166 1.00 78.69 82 PRO A O 1
ATOM 639 N N . THR A 1 83 ? -1.201 -12.183 6.976 1.00 86.06 83 THR A N 1
ATOM 640 C CA . THR A 1 83 ? -1.661 -11.897 5.619 1.00 86.06 83 THR A CA 1
ATOM 641 C C . THR A 1 83 ? -0.895 -12.765 4.632 1.00 86.06 83 THR A C 1
ATOM 643 O O . THR A 1 83 ? 0.336 -12.781 4.609 1.00 86.06 83 THR A O 1
ATOM 646 N N . THR A 1 84 ? -1.617 -13.498 3.787 1.00 89.19 84 THR A N 1
ATOM 647 C CA . THR A 1 84 ? -1.009 -14.116 2.607 1.00 89.19 84 THR A CA 1
ATOM 648 C C . THR A 1 84 ? -0.537 -12.994 1.677 1.00 89.19 84 THR A C 1
ATOM 650 O O . THR A 1 84 ? -1.350 -12.108 1.392 1.00 89.19 84 THR A O 1
ATOM 653 N N . PRO A 1 85 ? 0.724 -12.995 1.203 1.00 94.06 85 PRO A N 1
ATOM 654 C CA . PRO A 1 85 ? 1.170 -12.039 0.197 1.00 94.06 85 PRO A CA 1
ATOM 655 C C . PRO A 1 85 ? 0.302 -12.146 -1.062 1.00 94.06 85 PRO A C 1
ATOM 657 O O . PRO A 1 85 ? -0.063 -13.256 -1.452 1.00 94.06 85 PRO A O 1
ATOM 660 N N . TRP A 1 86 ? -0.001 -11.026 -1.719 1.00 94.69 86 TRP A N 1
ATOM 661 C CA . TRP A 1 86 ? -0.714 -11.043 -3.002 1.00 94.69 86 TRP A CA 1
ATOM 662 C C . TRP A 1 86 ? 0.089 -10.377 -4.112 1.00 94.69 86 TRP A C 1
ATOM 664 O O . TRP A 1 86 ? 0.957 -9.535 -3.874 1.00 94.69 86 TRP A O 1
ATOM 674 N N . THR A 1 87 ? -0.228 -10.775 -5.339 1.00 95.88 87 THR A N 1
ATOM 675 C CA . THR A 1 87 ? 0.309 -10.191 -6.564 1.00 95.88 87 THR A CA 1
ATOM 676 C C . THR A 1 87 ? -0.555 -9.007 -6.985 1.00 95.88 87 THR A C 1
ATOM 678 O O . THR A 1 87 ? -1.773 -9.142 -7.088 1.00 95.88 87 THR A O 1
ATOM 681 N N . PHE A 1 88 ? 0.082 -7.867 -7.230 1.00 96.38 88 PHE A N 1
ATOM 682 C CA . PHE A 1 88 ? -0.521 -6.648 -7.765 1.00 96.38 88 PHE A CA 1
ATOM 683 C C . PHE A 1 88 ? 0.016 -6.404 -9.179 1.00 96.38 88 PHE A C 1
ATOM 685 O O . PHE A 1 88 ? 1.232 -6.322 -9.354 1.00 96.38 88 PHE A O 1
ATOM 692 N N . ASP A 1 89 ? -0.856 -6.308 -10.178 1.00 96.44 89 ASP A N 1
ATOM 693 C CA . ASP A 1 89 ? -0.493 -6.062 -11.580 1.00 96.44 89 ASP A CA 1
ATOM 694 C C . ASP A 1 89 ?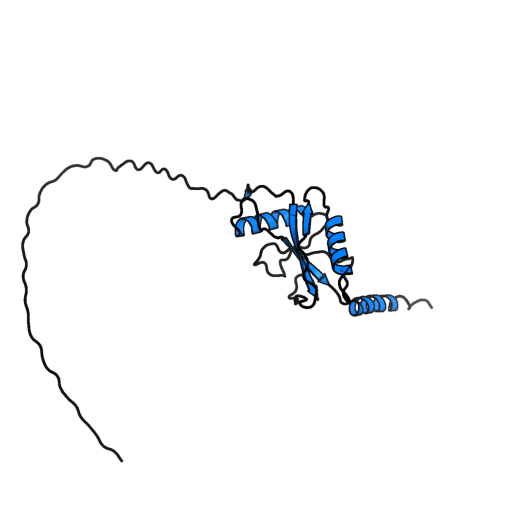 -0.367 -4.555 -11.836 1.00 96.44 89 ASP A C 1
ATOM 696 O O . ASP A 1 89 ? -1.356 -3.826 -11.822 1.00 96.44 89 ASP A O 1
ATOM 700 N N . ARG A 1 90 ? 0.852 -4.077 -12.114 1.00 94.50 90 ARG A N 1
ATOM 701 C CA . ARG A 1 90 ? 1.151 -2.645 -12.299 1.00 94.50 90 ARG A CA 1
ATOM 702 C C . ARG A 1 90 ? 0.422 -2.022 -13.497 1.00 94.50 90 ARG A C 1
ATOM 704 O O . ARG A 1 90 ? 0.282 -0.804 -13.558 1.00 94.50 90 ARG A O 1
ATOM 711 N N . HIS A 1 91 ? -0.009 -2.834 -14.459 1.00 93.25 91 HIS A N 1
ATOM 712 C CA . HIS A 1 91 ? -0.660 -2.390 -15.689 1.00 93.25 91 HIS A CA 1
ATOM 713 C C . HIS A 1 91 ? -2.189 -2.523 -15.651 1.00 93.25 91 HIS A C 1
ATOM 715 O O . HIS A 1 91 ? -2.859 -1.951 -16.512 1.00 93.25 91 HIS A O 1
ATOM 721 N N . ARG A 1 92 ? -2.745 -3.269 -14.686 1.00 95.00 92 ARG A N 1
ATOM 722 C CA . ARG A 1 92 ? -4.193 -3.527 -14.568 1.00 95.00 92 ARG A CA 1
ATOM 723 C C . ARG A 1 92 ? -4.803 -3.055 -13.255 1.00 95.00 92 ARG A C 1
ATOM 725 O O . ARG A 1 92 ? -5.934 -2.569 -13.258 1.00 95.00 92 ARG A O 1
ATOM 732 N N . ASP A 1 93 ? -4.088 -3.205 -12.146 1.00 96.38 93 ASP A N 1
ATOM 733 C CA . ASP A 1 93 ? -4.603 -2.867 -10.829 1.00 96.38 93 ASP A CA 1
ATOM 734 C C . ASP A 1 93 ? -4.439 -1.367 -10.566 1.00 96.38 93 ASP A C 1
ATOM 736 O O . ASP A 1 93 ? -3.353 -0.795 -10.633 1.00 96.38 93 ASP A O 1
ATOM 740 N N . THR A 1 94 ? -5.552 -0.717 -10.238 1.00 96.88 94 THR A N 1
ATOM 741 C CA . THR A 1 94 ? -5.573 0.697 -9.854 1.00 96.88 94 THR A CA 1
ATOM 742 C C . THR A 1 94 ? -5.470 0.851 -8.339 1.00 96.88 94 THR A C 1
ATOM 744 O O . THR A 1 94 ? -5.671 -0.101 -7.579 1.00 96.88 94 THR A O 1
ATOM 747 N N . TYR A 1 95 ? -5.275 2.083 -7.866 1.00 96.62 95 TYR A N 1
ATOM 748 C CA . TYR A 1 95 ? -5.397 2.415 -6.444 1.00 96.62 95 TYR A CA 1
ATOM 749 C C . TYR A 1 95 ? -6.720 1.932 -5.815 1.00 96.62 95 TYR A C 1
ATOM 751 O O . TYR A 1 95 ? -6.740 1.461 -4.679 1.00 96.62 95 TYR A O 1
ATOM 759 N N . LYS A 1 96 ? -7.824 1.964 -6.573 1.00 95.75 96 LYS A N 1
ATOM 760 C CA . LYS A 1 96 ? -9.135 1.461 -6.129 1.00 95.75 96 LYS A CA 1
ATOM 761 C C . LYS A 1 96 ? -9.138 -0.059 -5.933 1.00 95.75 96 LYS A C 1
ATOM 763 O O . LYS A 1 96 ? -9.741 -0.541 -4.980 1.00 95.75 96 LYS A O 1
ATOM 768 N N . VAL A 1 97 ? -8.416 -0.810 -6.771 1.00 95.88 97 VAL A N 1
ATOM 769 C CA . VAL A 1 97 ? -8.212 -2.260 -6.582 1.00 95.88 97 VAL A CA 1
ATOM 770 C C . VAL A 1 97 ? -7.343 -2.530 -5.350 1.00 95.88 97 VAL A C 1
ATOM 772 O O . VAL A 1 97 ? -7.654 -3.433 -4.575 1.00 95.88 97 VAL A O 1
ATOM 775 N N . LEU A 1 98 ? -6.303 -1.718 -5.117 1.00 95.88 98 LEU A N 1
ATOM 776 C CA . LEU A 1 98 ? -5.469 -1.798 -3.911 1.00 95.88 98 LEU A CA 1
ATOM 777 C C . LEU A 1 98 ? -6.302 -1.588 -2.636 1.00 95.88 98 LEU A C 1
ATOM 779 O O . LEU A 1 98 ? -6.209 -2.400 -1.714 1.00 95.88 98 LEU A O 1
ATOM 783 N N . LEU A 1 99 ? -7.142 -0.547 -2.592 1.00 95.50 99 LEU A N 1
ATOM 784 C CA . LEU A 1 99 ? -8.041 -0.291 -1.461 1.00 95.50 99 LEU A CA 1
ATOM 785 C C . LEU A 1 99 ? -9.064 -1.415 -1.268 1.00 95.50 99 LEU A C 1
ATOM 787 O O . LEU A 1 99 ? -9.157 -1.949 -0.167 1.00 95.50 99 LEU A O 1
ATOM 791 N N . ALA A 1 100 ? -9.749 -1.858 -2.326 1.00 93.81 100 ALA A N 1
ATOM 792 C CA . ALA A 1 100 ? -10.725 -2.947 -2.233 1.00 93.81 100 ALA A CA 1
ATOM 793 C C . ALA A 1 100 ? -10.097 -4.265 -1.731 1.00 93.81 100 ALA A C 1
ATOM 795 O O . ALA A 1 100 ? -10.714 -5.003 -0.960 1.00 93.81 100 ALA A O 1
ATOM 796 N N . ARG A 1 101 ? -8.842 -4.558 -2.112 1.00 94.44 101 ARG A N 1
ATOM 797 C CA . ARG A 1 101 ? -8.072 -5.683 -1.551 1.00 94.44 101 ARG A CA 1
ATOM 798 C C . ARG A 1 101 ? -7.810 -5.491 -0.059 1.00 94.44 101 ARG A C 1
ATOM 800 O O . ARG A 1 101 ? -8.075 -6.409 0.714 1.00 94.44 101 ARG A O 1
ATOM 807 N N . VAL A 1 102 ? -7.320 -4.318 0.345 1.00 93.94 102 VAL A N 1
ATOM 808 C CA . VAL A 1 102 ? -7.073 -3.961 1.753 1.00 93.94 102 VAL A CA 1
ATOM 809 C C . VAL A 1 102 ? -8.344 -4.093 2.597 1.00 93.94 102 VAL A C 1
ATOM 811 O O . VAL A 1 102 ? -8.308 -4.729 3.649 1.00 93.94 102 VAL A O 1
ATOM 814 N N . GLU A 1 103 ? -9.471 -3.564 2.127 1.00 92.62 103 GLU A N 1
ATOM 815 C CA . GLU A 1 103 ? -10.775 -3.676 2.785 1.00 92.62 103 GLU A CA 1
ATOM 816 C C . GLU A 1 103 ? -11.221 -5.138 2.912 1.00 92.62 103 GLU A C 1
ATOM 818 O O . GLU A 1 103 ? -11.628 -5.555 3.995 1.00 92.62 103 GLU A O 1
ATOM 823 N N . GLY A 1 104 ? -11.062 -5.948 1.859 1.00 91.56 104 GLY A N 1
ATOM 824 C CA . GLY A 1 104 ? -11.356 -7.385 1.894 1.00 91.56 104 GLY A CA 1
ATOM 825 C C . GLY A 1 104 ? -10.533 -8.153 2.937 1.00 91.56 104 GLY A C 1
ATOM 826 O O . GLY A 1 104 ? -11.078 -8.996 3.649 1.00 91.56 104 GLY A O 1
ATOM 827 N N . TYR A 1 105 ? -9.246 -7.822 3.107 1.00 91.19 105 TYR A N 1
ATOM 828 C CA . TYR A 1 105 ? -8.435 -8.366 4.205 1.00 91.19 105 TYR A CA 1
ATOM 829 C C . TYR A 1 105 ? -8.968 -7.947 5.583 1.00 91.19 105 TYR A C 1
ATOM 831 O O . TYR A 1 105 ? -8.914 -8.740 6.520 1.00 91.19 105 TYR A O 1
ATOM 839 N N . VAL A 1 106 ? -9.463 -6.714 5.728 1.00 90.44 106 VAL A N 1
ATOM 840 C CA . VAL A 1 106 ? -9.964 -6.184 7.009 1.00 90.44 106 VAL A CA 1
ATOM 841 C C . VAL A 1 106 ? -11.339 -6.738 7.372 1.00 90.44 106 VAL A C 1
ATOM 843 O O . VAL A 1 106 ? -11.582 -6.996 8.546 1.00 90.44 106 VAL A O 1
ATOM 846 N N . GLN A 1 107 ? -12.208 -7.007 6.395 1.00 88.44 107 GLN A N 1
ATOM 847 C CA . GLN A 1 107 ? -13.509 -7.655 6.621 1.00 88.44 107 GLN A CA 1
ATOM 848 C C . GLN A 1 107 ? -13.377 -9.048 7.267 1.00 88.44 107 GLN A C 1
ATOM 850 O O . GLN A 1 107 ? -14.282 -9.484 7.976 1.00 88.44 107 GLN A O 1
ATOM 855 N N . GLY A 1 108 ? -12.238 -9.728 7.084 1.00 84.75 108 GLY A N 1
ATOM 856 C CA . GLY A 1 108 ? -11.912 -10.982 7.774 1.00 84.75 108 GLY A CA 1
ATOM 857 C C . GLY A 1 108 ? -11.458 -10.830 9.237 1.00 84.75 108 GLY A C 1
ATOM 858 O O . GLY A 1 108 ? -11.259 -11.840 9.913 1.00 84.75 108 GLY A O 1
ATOM 859 N N . LEU A 1 109 ? -11.271 -9.606 9.747 1.00 87.94 109 LEU A N 1
ATOM 860 C CA . LEU A 1 109 ? -10.741 -9.341 11.089 1.00 87.94 109 LEU A CA 1
ATOM 861 C C . LEU A 1 109 ? -11.865 -9.012 12.078 1.00 87.94 109 LEU A C 1
ATOM 863 O O . LEU A 1 109 ? -12.473 -7.944 12.036 1.00 87.94 109 LEU A O 1
ATOM 867 N N . GLN A 1 110 ? -12.102 -9.898 13.044 1.00 85.88 110 GLN A N 1
ATOM 868 C CA . GLN A 1 110 ? -13.097 -9.645 14.088 1.00 85.88 110 GLN A CA 1
ATOM 869 C C . GLN A 1 110 ? -12.677 -8.490 15.012 1.00 85.88 110 GLN A C 1
ATOM 871 O O . GLN A 1 110 ? -11.548 -8.437 15.499 1.00 85.88 110 GLN A O 1
ATOM 876 N N . GLY A 1 111 ? -13.614 -7.580 15.293 1.00 86.62 111 GLY A N 1
ATOM 877 C CA . GLY A 1 111 ? -13.442 -6.500 16.273 1.00 86.62 111 GLY A CA 1
ATOM 878 C C . GLY A 1 111 ? -12.631 -5.288 15.800 1.00 86.62 111 GLY A C 1
ATOM 879 O O . GLY A 1 111 ? -12.496 -4.333 16.569 1.00 86.62 111 GLY A O 1
ATOM 880 N N . PHE A 1 112 ? -12.151 -5.277 14.553 1.00 89.31 112 PHE A N 1
ATOM 881 C CA . PHE A 1 112 ? -11.416 -4.158 13.958 1.00 89.31 112 PHE A CA 1
ATOM 882 C C . PHE A 1 112 ? -12.141 -3.568 12.748 1.00 89.31 112 PHE A C 1
ATOM 884 O O . PHE A 1 112 ? -12.925 -4.240 12.086 1.00 89.31 112 PHE A O 1
ATOM 891 N N . THR A 1 113 ? -11.859 -2.301 12.456 1.00 89.44 113 THR A N 1
ATOM 892 C CA . THR A 1 113 ? -12.286 -1.622 11.231 1.00 89.44 113 THR A CA 1
ATOM 893 C C . THR A 1 113 ? -11.130 -0.828 10.625 1.00 89.44 113 THR A C 1
ATOM 895 O O . THR A 1 113 ? -10.196 -0.427 11.329 1.00 89.44 113 THR A O 1
ATOM 898 N N . PHE A 1 114 ? -11.196 -0.606 9.314 1.00 89.75 114 PHE A N 1
ATOM 899 C CA . PHE A 1 114 ? -10.336 0.314 8.579 1.00 89.75 114 PHE A CA 1
ATOM 900 C C . PHE A 1 114 ? -11.208 1.497 8.130 1.00 89.75 114 PHE A C 1
ATOM 902 O O . PHE A 1 114 ? -12.059 1.313 7.263 1.00 89.75 114 PHE A O 1
ATOM 909 N N . PRO A 1 115 ? -11.071 2.675 8.763 1.00 84.94 115 PRO A N 1
ATOM 910 C CA . PRO A 1 115 ? -11.883 3.846 8.442 1.00 84.94 115 PRO A CA 1
ATOM 911 C C . PRO A 1 115 ? -11.731 4.312 6.984 1.00 84.94 115 PRO A C 1
ATOM 913 O O . PRO A 1 115 ? -10.618 4.375 6.466 1.00 84.94 115 PRO A O 1
ATOM 916 N N . ASN A 1 116 ? -12.845 4.688 6.346 1.00 81.00 116 ASN A N 1
ATOM 917 C CA . ASN A 1 116 ? -12.918 5.065 4.922 1.00 81.00 116 ASN A CA 1
ATOM 918 C C . ASN A 1 116 ? -12.064 6.300 4.547 1.00 81.00 116 ASN A C 1
ATOM 920 O O . ASN A 1 116 ? -11.726 6.511 3.379 1.00 81.00 116 ASN A O 1
ATOM 924 N N . ASP A 1 117 ? -11.757 7.147 5.528 1.00 83.31 117 ASP A N 1
ATOM 925 C CA . ASP A 1 117 ? -10.903 8.330 5.416 1.00 83.31 117 ASP A CA 1
ATOM 926 C C . ASP A 1 117 ? -9.405 7.998 5.524 1.00 83.31 117 ASP A C 1
ATOM 928 O O . ASP A 1 117 ? -8.570 8.760 5.034 1.00 83.31 117 ASP A O 1
ATOM 932 N N . ARG A 1 118 ? -9.040 6.846 6.105 1.00 86.00 118 ARG A N 1
ATOM 933 C CA . ARG A 1 118 ? -7.640 6.427 6.242 1.00 86.00 118 ARG A CA 1
ATOM 934 C C . ARG A 1 118 ? -7.104 5.793 4.965 1.00 86.00 118 ARG A C 1
ATOM 936 O O . ARG A 1 118 ? -7.821 5.158 4.193 1.00 86.00 118 ARG A O 1
ATOM 943 N N . ARG A 1 119 ? -5.796 5.957 4.750 1.00 94.50 119 ARG A N 1
ATOM 944 C CA . ARG A 1 119 ? -5.061 5.402 3.607 1.00 94.50 119 ARG A CA 1
ATOM 945 C C . ARG A 1 119 ? -4.041 4.335 4.034 1.00 94.50 119 ARG A C 1
ATOM 947 O O . ARG A 1 119 ? -3.615 4.328 5.193 1.00 94.50 119 ARG A O 1
ATOM 954 N N . PRO A 1 120 ? -3.639 3.421 3.131 1.00 96.25 120 PRO A N 1
ATOM 955 C CA . PRO A 1 120 ? -2.495 2.538 3.340 1.00 96.25 120 PRO A CA 1
ATOM 956 C C . PRO A 1 120 ? -1.174 3.310 3.334 1.00 96.25 120 PRO A C 1
ATOM 958 O O . PRO A 1 120 ? -1.018 4.304 2.627 1.00 96.25 120 PRO A O 1
ATOM 961 N N . TYR A 1 121 ? -0.201 2.811 4.091 1.00 97.31 121 TYR A N 1
ATOM 962 C CA . TYR A 1 121 ? 1.134 3.389 4.204 1.00 97.31 121 TYR A CA 1
ATOM 963 C C . TYR A 1 121 ? 2.187 2.415 3.681 1.00 97.31 121 TYR A C 1
ATOM 965 O O . TYR A 1 121 ? 2.254 1.276 4.135 1.00 97.31 121 TYR A O 1
ATOM 973 N N . LEU A 1 122 ? 3.036 2.857 2.761 1.00 97.50 122 LEU A N 1
ATOM 974 C CA . LEU A 1 122 ? 4.152 2.081 2.229 1.00 97.50 122 LEU A CA 1
ATOM 975 C C . LEU A 1 122 ? 5.414 2.316 3.065 1.00 97.50 122 LEU A C 1
ATOM 977 O O . LEU A 1 122 ? 5.747 3.454 3.406 1.00 97.50 122 LEU A O 1
ATOM 981 N N . GLN A 1 123 ? 6.135 1.238 3.373 1.00 96.56 123 GLN A N 1
ATOM 982 C CA . GLN A 1 123 ? 7.482 1.303 3.934 1.00 96.56 123 GLN A CA 1
ATOM 983 C C . GLN A 1 123 ? 8.518 1.459 2.798 1.00 96.56 123 GLN A C 1
ATOM 985 O O . GLN A 1 123 ? 8.725 0.501 2.057 1.00 96.56 123 GLN A O 1
ATOM 990 N N . PRO A 1 124 ? 9.219 2.608 2.668 1.00 93.12 124 PRO A N 1
ATOM 991 C CA . PRO A 1 124 ? 10.114 2.881 1.532 1.00 93.12 124 PRO A CA 1
ATOM 992 C C . PRO A 1 124 ? 11.433 2.096 1.519 1.00 93.12 124 PRO A C 1
ATOM 994 O O . PRO A 1 124 ? 12.127 2.085 0.501 1.00 93.12 124 PRO A O 1
ATOM 997 N N . SER A 1 125 ? 11.826 1.518 2.658 1.00 91.12 125 SER A N 1
ATOM 998 C CA . SER A 1 125 ? 12.936 0.566 2.783 1.00 91.12 125 SER A CA 1
ATOM 999 C C . SER A 1 125 ? 12.868 -0.194 4.109 1.00 91.12 125 SER A C 1
ATOM 1001 O O . SER A 1 125 ? 12.289 0.304 5.083 1.00 91.12 125 SER A O 1
ATOM 1003 N N . ASN A 1 126 ? 13.527 -1.352 4.184 1.00 86.50 126 ASN A N 1
ATOM 1004 C CA . ASN A 1 126 ? 13.565 -2.211 5.377 1.00 86.50 126 ASN A CA 1
ATOM 1005 C C . ASN A 1 126 ? 13.927 -1.465 6.687 1.00 86.50 126 ASN A C 1
ATOM 1007 O O . ASN A 1 126 ? 13.324 -1.706 7.728 1.00 86.50 126 ASN A O 1
ATOM 1011 N N . ASN A 1 127 ? 14.840 -0.489 6.627 1.00 87.69 127 ASN A N 1
ATOM 1012 C CA . ASN A 1 127 ? 15.300 0.273 7.799 1.00 87.69 127 ASN A CA 1
ATOM 1013 C C . ASN A 1 127 ? 14.535 1.594 8.032 1.00 87.69 127 ASN A C 1
ATOM 1015 O O . ASN A 1 127 ? 14.923 2.390 8.889 1.00 87.69 127 ASN A O 1
ATOM 1019 N N . THR A 1 128 ? 13.474 1.881 7.270 1.00 91.62 128 THR A N 1
ATOM 1020 C CA . THR A 1 128 ? 12.739 3.145 7.420 1.00 91.62 128 THR A CA 1
ATOM 1021 C C . THR A 1 128 ? 11.943 3.177 8.729 1.00 91.62 128 THR A C 1
ATOM 1023 O O . THR A 1 128 ? 11.080 2.337 8.973 1.00 91.62 128 THR A O 1
ATOM 1026 N N . TYR A 1 129 ? 12.181 4.199 9.557 1.00 91.44 129 TYR A N 1
ATOM 1027 C CA . TYR A 1 129 ? 11.368 4.476 10.743 1.00 91.44 129 TYR A CA 1
ATOM 1028 C C . TYR A 1 129 ? 9.913 4.778 10.370 1.00 91.44 129 TYR A C 1
ATOM 1030 O O . TYR A 1 129 ? 9.656 5.536 9.440 1.00 91.44 129 TYR A O 1
ATOM 1038 N N . GLN A 1 130 ? 8.962 4.287 11.169 1.00 92.00 130 GLN A N 1
ATOM 1039 C CA . GLN A 1 130 ? 7.519 4.409 10.914 1.00 92.00 130 GLN A CA 1
ATOM 1040 C C . GLN A 1 130 ? 7.036 5.851 10.644 1.00 92.00 130 GLN A C 1
ATOM 1042 O O . GLN A 1 130 ? 6.125 6.056 9.845 1.00 92.00 130 GLN A O 1
ATOM 1047 N N . LYS A 1 131 ? 7.664 6.862 11.263 1.00 93.12 131 LYS A N 1
ATOM 1048 C CA . LYS A 1 131 ? 7.369 8.287 11.014 1.00 93.12 131 LYS A CA 1
ATOM 1049 C C . LYS A 1 131 ? 7.596 8.744 9.567 1.00 93.12 131 LYS A C 1
ATOM 1051 O O . LYS A 1 131 ? 6.976 9.706 9.134 1.00 93.12 131 LYS A O 1
ATOM 1056 N N . ASN A 1 132 ? 8.439 8.022 8.834 1.00 94.56 132 ASN A N 1
ATOM 1057 C CA . ASN A 1 132 ? 8.811 8.276 7.447 1.00 94.56 132 ASN A CA 1
ATOM 1058 C C . ASN A 1 132 ? 8.103 7.308 6.472 1.00 94.56 132 ASN A C 1
ATOM 1060 O O . ASN A 1 132 ? 8.512 7.206 5.318 1.00 94.56 132 ASN A O 1
ATOM 1064 N N . TYR A 1 133 ? 7.081 6.559 6.912 1.00 95.81 133 TYR A N 1
ATOM 1065 C CA . TYR A 1 133 ? 6.252 5.783 5.987 1.00 95.81 133 TYR A CA 1
ATOM 1066 C C . TYR A 1 133 ? 5.424 6.724 5.102 1.00 95.81 133 TYR A C 1
ATOM 1068 O O . TYR A 1 133 ? 4.819 7.697 5.579 1.00 95.81 133 TYR A O 1
ATOM 1076 N N . VAL A 1 134 ? 5.408 6.419 3.808 1.00 96.81 134 VAL A N 1
ATOM 1077 C CA . VAL A 1 134 ? 4.731 7.215 2.784 1.00 96.81 134 VAL A CA 1
ATOM 1078 C C . VAL A 1 134 ? 3.261 6.824 2.755 1.00 96.81 134 VAL A C 1
ATOM 1080 O O . VAL A 1 134 ? 2.931 5.648 2.841 1.00 96.81 134 VAL A O 1
ATOM 1083 N N . GLU A 1 135 ? 2.377 7.811 2.677 1.00 96.88 135 GLU A N 1
ATOM 1084 C CA . GLU A 1 135 ? 0.940 7.570 2.551 1.00 96.88 135 GLU A CA 1
ATOM 1085 C C . GLU A 1 135 ? 0.600 7.390 1.073 1.00 96.88 135 GLU A C 1
ATOM 1087 O O . GLU A 1 135 ? 0.994 8.227 0.259 1.00 96.88 135 GLU A O 1
ATOM 1092 N N . LEU A 1 136 ? -0.096 6.306 0.728 1.00 97.50 13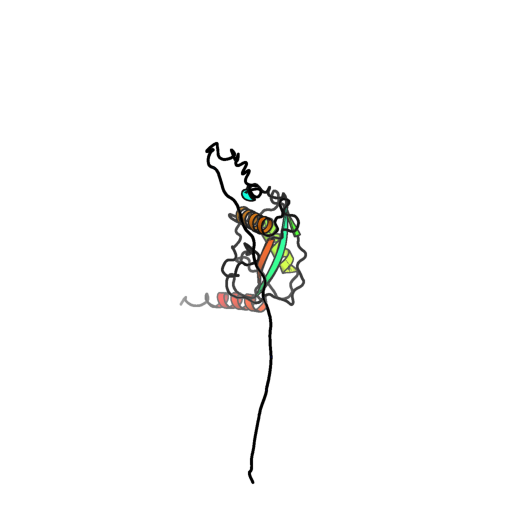6 LEU A N 1
ATOM 1093 C CA . LEU A 1 136 ? -0.475 6.030 -0.653 1.00 97.50 136 LEU A CA 1
ATOM 1094 C C . LEU A 1 136 ? -1.823 6.668 -0.986 1.00 97.50 136 LEU A C 1
ATOM 1096 O O . LEU A 1 136 ? -2.817 6.418 -0.301 1.00 97.50 136 LEU A O 1
ATOM 1100 N N . THR A 1 137 ? -1.863 7.425 -2.075 1.00 97.06 137 THR A N 1
ATOM 1101 C CA . THR A 1 137 ? -3.038 8.100 -2.637 1.00 97.06 137 THR A CA 1
ATOM 1102 C C . THR A 1 137 ? -3.241 7.689 -4.101 1.00 97.06 137 THR A C 1
ATOM 1104 O O . THR A 1 137 ? -2.385 7.023 -4.689 1.00 97.06 137 THR A O 1
ATOM 1107 N N . GLU A 1 138 ? -4.368 8.072 -4.711 1.00 96.75 138 GLU A N 1
ATOM 1108 C CA . GLU A 1 138 ? -4.664 7.737 -6.115 1.00 96.75 138 GLU A CA 1
ATOM 1109 C C . GLU A 1 138 ? -3.647 8.367 -7.088 1.00 96.75 138 GLU A C 1
ATOM 1111 O O . GLU A 1 138 ? -3.372 7.807 -8.146 1.00 96.75 138 GLU A O 1
ATOM 1116 N N . GLU A 1 139 ? -3.018 9.474 -6.688 1.00 97.19 139 GLU A N 1
ATOM 1117 C CA . GLU A 1 139 ? -2.044 10.234 -7.472 1.00 97.19 139 GLU A CA 1
ATOM 1118 C C . GLU A 1 139 ? -0.602 9.712 -7.340 1.00 97.19 139 GLU A C 1
ATOM 1120 O O . GLU A 1 139 ? 0.187 9.887 -8.268 1.00 97.19 139 GLU A O 1
ATOM 1125 N N . ASN A 1 140 ? -0.232 9.094 -6.207 1.00 97.25 140 ASN A N 1
ATOM 1126 C CA . ASN A 1 140 ? 1.168 8.748 -5.902 1.00 97.25 140 ASN A CA 1
ATOM 1127 C C . ASN A 1 140 ? 1.477 7.240 -5.820 1.00 97.25 140 ASN A C 1
ATOM 1129 O O . ASN A 1 140 ? 2.650 6.866 -5.800 1.00 97.25 140 ASN A O 1
ATOM 1133 N N . TYR A 1 141 ? 0.467 6.359 -5.766 1.00 96.81 141 TYR A N 1
ATOM 1134 C CA . TYR A 1 141 ? 0.704 4.947 -5.433 1.00 96.81 141 TYR A CA 1
ATOM 1135 C C . TYR A 1 141 ? 1.689 4.256 -6.385 1.00 96.81 141 TYR A C 1
ATOM 1137 O O . TYR A 1 141 ? 2.596 3.564 -5.928 1.00 96.81 141 TYR A O 1
ATOM 1145 N N . GLY A 1 142 ? 1.552 4.480 -7.697 1.00 95.94 142 GLY A N 1
ATOM 1146 C CA . GLY A 1 142 ? 2.415 3.871 -8.707 1.00 95.94 142 GLY A CA 1
ATOM 1147 C C . GLY A 1 142 ? 3.875 4.307 -8.570 1.00 95.94 142 GLY A C 1
ATOM 1148 O O . GLY A 1 142 ? 4.764 3.460 -8.495 1.00 95.94 142 GLY A O 1
ATOM 1149 N N . THR A 1 143 ? 4.128 5.614 -8.465 1.00 96.00 143 THR A N 1
ATOM 1150 C CA . THR A 1 143 ? 5.490 6.166 -8.367 1.00 96.00 143 THR A CA 1
ATOM 1151 C C . THR A 1 143 ? 6.181 5.769 -7.063 1.00 96.00 143 THR A C 1
ATOM 1153 O O . THR A 1 143 ? 7.361 5.417 -7.078 1.00 96.00 143 THR A O 1
ATOM 1156 N N . GLU A 1 144 ? 5.459 5.746 -5.942 1.00 97.06 144 GLU A N 1
ATOM 1157 C CA . GLU A 1 144 ? 6.008 5.349 -4.640 1.00 97.06 144 GLU A CA 1
ATOM 1158 C C . GLU A 1 144 ? 6.271 3.838 -4.545 1.00 97.06 144 GLU A C 1
ATOM 1160 O O . GLU A 1 144 ? 7.295 3.418 -3.990 1.00 97.06 144 GLU A O 1
ATOM 1165 N N . MET A 1 145 ? 5.406 3.006 -5.139 1.00 96.50 145 MET A N 1
ATOM 1166 C CA . MET A 1 145 ? 5.632 1.560 -5.249 1.00 96.50 145 MET A CA 1
ATOM 1167 C C . MET A 1 145 ? 6.822 1.243 -6.164 1.00 96.50 145 MET A C 1
ATOM 1169 O O . MET A 1 145 ? 7.678 0.447 -5.776 1.00 96.50 145 MET A O 1
ATOM 1173 N N . GLU A 1 146 ? 6.949 1.914 -7.313 1.00 95.12 146 GLU A N 1
ATOM 1174 C CA . GLU A 1 146 ? 8.117 1.803 -8.198 1.00 95.12 146 GLU A CA 1
ATOM 1175 C C . GLU A 1 146 ? 9.415 2.225 -7.496 1.00 95.12 146 GLU A C 1
ATOM 1177 O O . GLU A 1 146 ? 10.409 1.491 -7.511 1.00 95.12 146 GLU A O 1
ATOM 1182 N N . ALA A 1 147 ? 9.417 3.389 -6.839 1.00 94.38 147 ALA A N 1
ATOM 1183 C CA . ALA A 1 147 ? 10.584 3.910 -6.134 1.00 94.38 147 ALA A CA 1
ATOM 1184 C C . ALA A 1 147 ? 11.012 3.003 -4.970 1.00 94.38 147 ALA A C 1
ATOM 1186 O O . ALA A 1 147 ? 12.210 2.800 -4.753 1.00 94.38 147 ALA A O 1
ATOM 1187 N N . THR A 1 148 ? 10.052 2.438 -4.236 1.00 95.31 148 THR A N 1
ATOM 1188 C CA . THR A 1 148 ? 10.301 1.484 -3.146 1.00 95.31 148 THR A CA 1
ATOM 1189 C C . THR A 1 148 ? 10.825 0.155 -3.679 1.00 95.31 148 THR A C 1
ATOM 1191 O O . THR A 1 148 ? 11.840 -0.339 -3.187 1.00 95.31 148 THR A O 1
ATOM 1194 N N . TRP A 1 149 ? 10.224 -0.381 -4.745 1.00 94.75 149 TRP A N 1
ATOM 1195 C CA . TRP A 1 149 ? 10.702 -1.604 -5.387 1.00 94.75 149 TRP A CA 1
ATOM 1196 C C . TRP A 1 149 ? 12.152 -1.456 -5.864 1.00 94.75 149 TRP A C 1
ATOM 1198 O O . TRP A 1 149 ? 12.991 -2.291 -5.538 1.00 94.75 149 TRP A O 1
ATOM 1208 N N . ARG A 1 150 ? 12.499 -0.344 -6.532 1.00 92.00 150 ARG A N 1
ATOM 1209 C CA . ARG A 1 150 ? 13.879 -0.056 -6.975 1.00 92.00 150 ARG A CA 1
ATOM 1210 C C . ARG A 1 150 ? 14.873 0.104 -5.818 1.00 92.00 150 ARG A C 1
ATOM 1212 O O . ARG A 1 150 ? 16.071 -0.106 -6.008 1.00 92.00 150 ARG A O 1
ATOM 1219 N N . LYS A 1 151 ? 14.433 0.530 -4.628 1.00 91.75 151 LYS A N 1
ATOM 1220 C CA . LYS A 1 151 ? 15.286 0.605 -3.423 1.00 91.75 151 LYS A CA 1
ATOM 1221 C C . LYS A 1 151 ? 15.545 -0.787 -2.847 1.00 91.75 151 LYS A C 1
ATOM 1223 O O . LYS A 1 151 ? 16.691 -1.108 -2.548 1.00 91.75 151 LYS A O 1
ATOM 1228 N N . GLU A 1 152 ? 14.519 -1.626 -2.746 1.00 91.88 152 GLU A N 1
ATOM 1229 C CA . GLU A 1 152 ? 14.658 -2.983 -2.206 1.00 91.88 152 GLU A CA 1
ATOM 1230 C C . GLU A 1 152 ? 15.348 -3.948 -3.188 1.00 91.88 152 GLU A C 1
ATOM 1232 O O . GLU A 1 152 ? 16.198 -4.724 -2.760 1.00 91.88 152 GLU A O 1
ATOM 1237 N N . ALA A 1 153 ? 15.102 -3.838 -4.500 1.00 91.06 153 ALA A N 1
ATOM 1238 C CA . ALA A 1 153 ? 15.835 -4.580 -5.535 1.00 91.06 153 ALA A CA 1
ATOM 1239 C C . ALA A 1 153 ? 17.347 -4.297 -5.478 1.00 91.06 153 ALA A C 1
ATOM 1241 O O . ALA A 1 153 ? 18.150 -5.230 -5.487 1.00 91.06 153 ALA A O 1
ATOM 1242 N N . ARG A 1 154 ? 17.729 -3.018 -5.310 1.00 89.38 154 ARG A N 1
ATOM 1243 C CA . ARG A 1 154 ? 19.115 -2.596 -5.034 1.00 89.38 154 ARG A CA 1
ATOM 1244 C C . ARG A 1 154 ? 19.670 -3.221 -3.763 1.00 89.38 154 ARG A C 1
ATOM 1246 O O . ARG A 1 154 ? 20.728 -3.828 -3.799 1.00 89.38 154 ARG A O 1
ATOM 1253 N N . ARG A 1 155 ? 18.950 -3.105 -2.642 1.00 88.75 155 ARG A N 1
ATOM 1254 C CA . ARG A 1 155 ? 19.384 -3.654 -1.345 1.00 88.75 155 ARG A CA 1
ATOM 1255 C C . ARG A 1 155 ? 19.589 -5.177 -1.384 1.00 88.75 155 ARG A C 1
ATOM 1257 O O . ARG A 1 155 ? 20.383 -5.703 -0.610 1.00 88.75 155 ARG A O 1
ATOM 1264 N N . LEU A 1 156 ? 18.856 -5.877 -2.247 1.00 88.69 156 LEU A N 1
ATOM 1265 C CA . LEU A 1 156 ? 18.954 -7.323 -2.456 1.00 88.69 156 LEU A CA 1
ATOM 1266 C C . LEU A 1 156 ? 19.932 -7.723 -3.576 1.00 88.69 156 LEU A C 1
ATOM 1268 O O . LEU A 1 156 ? 20.047 -8.914 -3.848 1.00 88.69 156 LEU A O 1
ATOM 1272 N N . ASN A 1 157 ? 20.606 -6.770 -4.237 1.00 85.56 157 ASN A N 1
ATOM 1273 C CA . ASN A 1 157 ? 21.425 -6.993 -5.440 1.00 85.56 157 ASN A CA 1
ATOM 1274 C C . ASN A 1 157 ? 20.697 -7.810 -6.533 1.00 85.56 157 ASN A C 1
ATOM 1276 O O . ASN A 1 157 ? 21.302 -8.582 -7.273 1.00 85.56 157 ASN A O 1
ATOM 1280 N N . SER A 1 158 ? 19.374 -7.650 -6.630 1.00 79.69 158 SER A N 1
ATOM 1281 C CA . SER A 1 158 ? 18.499 -8.487 -7.453 1.00 79.69 158 SER A CA 1
ATOM 1282 C C . SER A 1 158 ? 18.085 -7.734 -8.718 1.00 79.69 158 SER A C 1
ATOM 1284 O O . SER A 1 158 ? 17.132 -6.956 -8.706 1.00 79.69 158 SER A O 1
ATOM 1286 N N . ILE A 1 159 ? 18.806 -7.966 -9.821 1.00 73.75 159 ILE A N 1
ATOM 1287 C CA . ILE A 1 159 ? 18.543 -7.343 -11.138 1.00 73.75 159 ILE A CA 1
ATOM 1288 C C . ILE A 1 159 ? 17.187 -7.795 -11.715 1.00 73.75 159 ILE A C 1
ATOM 1290 O O . ILE A 1 159 ? 16.521 -7.044 -12.419 1.00 73.75 159 ILE A O 1
ATOM 1294 N N . THR A 1 160 ? 16.735 -9.006 -11.380 1.00 73.81 160 THR A N 1
ATOM 1295 C CA . THR A 1 160 ? 15.392 -9.504 -11.728 1.00 73.81 160 THR A CA 1
ATOM 1296 C C . THR A 1 160 ? 14.325 -9.108 -10.701 1.00 73.81 160 THR A C 1
ATOM 1298 O O . THR A 1 160 ? 13.140 -9.362 -10.910 1.00 73.81 160 THR A O 1
ATOM 1301 N N . GLY A 1 161 ? 14.736 -8.546 -9.558 1.00 75.69 161 GLY A N 1
ATOM 1302 C CA . GLY A 1 161 ? 13.895 -8.275 -8.392 1.00 75.69 161 GLY A CA 1
ATOM 1303 C C . GLY A 1 161 ? 13.185 -9.496 -7.803 1.00 75.69 161 GLY A C 1
ATOM 1304 O O . GLY A 1 161 ? 12.212 -9.339 -7.061 1.00 75.69 161 GLY A O 1
ATOM 1305 N N . ALA A 1 162 ? 13.665 -10.709 -8.091 1.00 79.81 162 ALA A N 1
ATOM 1306 C CA . ALA A 1 162 ? 13.211 -11.914 -7.411 1.00 79.81 162 ALA A CA 1
ATOM 1307 C C . ALA A 1 162 ? 13.368 -11.743 -5.888 1.00 79.81 162 ALA A C 1
ATOM 1309 O O . ALA A 1 162 ? 14.410 -11.291 -5.408 1.00 79.81 162 ALA A O 1
ATOM 1310 N N . GLY A 1 163 ? 12.310 -12.068 -5.138 1.00 83.81 163 GLY A N 1
ATOM 1311 C CA . GLY A 1 163 ? 12.246 -11.910 -3.680 1.00 83.81 163 GLY A CA 1
ATOM 1312 C C . GLY A 1 163 ? 11.891 -10.505 -3.168 1.00 83.81 163 GLY A C 1
ATOM 1313 O O . GLY A 1 163 ? 11.658 -10.354 -1.968 1.00 83.81 163 GLY A O 1
ATOM 1314 N N . VAL A 1 164 ? 11.794 -9.480 -4.026 1.00 92.06 164 VAL A N 1
ATOM 1315 C CA . VAL A 1 164 ? 11.382 -8.134 -3.589 1.00 92.06 164 VAL A CA 1
ATOM 1316 C C . VAL A 1 164 ? 9.908 -8.145 -3.172 1.00 92.06 164 VAL A C 1
ATOM 1318 O O . VAL A 1 164 ? 9.028 -8.496 -3.955 1.00 92.06 164 VAL A O 1
ATOM 1321 N N . THR A 1 165 ? 9.644 -7.718 -1.937 1.00 94.69 165 THR A N 1
ATOM 1322 C CA . THR A 1 165 ? 8.299 -7.611 -1.357 1.00 94.69 165 THR A CA 1
ATOM 1323 C C . THR A 1 165 ? 8.041 -6.176 -0.914 1.00 94.69 165 THR A C 1
ATOM 1325 O O . THR A 1 165 ? 8.877 -5.568 -0.248 1.00 94.69 165 THR A O 1
ATOM 1328 N N . LEU A 1 166 ? 6.880 -5.626 -1.271 1.00 96.25 166 LEU A N 1
ATOM 1329 C CA . LEU A 1 166 ? 6.434 -4.310 -0.820 1.00 96.25 166 LEU A CA 1
ATOM 1330 C C . LEU A 1 166 ? 5.618 -4.453 0.468 1.00 96.25 166 LEU A C 1
ATOM 1332 O O . LEU A 1 166 ? 4.630 -5.185 0.516 1.00 96.25 166 LEU A O 1
ATOM 1336 N N . HIS A 1 167 ? 6.025 -3.741 1.517 1.00 96.25 167 HIS A N 1
ATOM 1337 C CA . HIS A 1 167 ? 5.375 -3.800 2.825 1.00 96.25 167 HIS A CA 1
ATOM 1338 C C . HIS A 1 167 ? 4.396 -2.633 2.984 1.00 96.25 167 HIS A C 1
ATOM 1340 O O . HIS A 1 167 ? 4.803 -1.485 3.186 1.00 96.25 167 HIS A O 1
ATOM 1346 N N . LEU A 1 168 ? 3.099 -2.940 2.910 1.00 96.19 168 LEU A N 1
ATOM 1347 C CA . LEU A 1 168 ? 2.029 -2.009 3.253 1.00 96.19 168 LEU A CA 1
ATOM 1348 C C . LEU A 1 168 ? 1.659 -2.139 4.728 1.00 96.19 168 LEU A C 1
ATOM 1350 O O . LEU A 1 168 ? 1.628 -3.235 5.288 1.00 96.19 168 LEU A O 1
ATOM 1354 N N . TYR A 1 169 ? 1.326 -1.011 5.337 1.00 94.75 169 TYR A N 1
ATOM 1355 C CA . TYR A 1 169 ? 0.862 -0.872 6.707 1.00 94.75 169 TYR A CA 1
ATOM 1356 C C . TYR A 1 169 ? -0.500 -0.190 6.718 1.00 94.75 169 TYR A C 1
ATOM 1358 O O . TYR A 1 169 ? -0.675 0.865 6.111 1.00 94.75 169 TYR A O 1
ATOM 1366 N N . ILE A 1 170 ? -1.450 -0.766 7.449 1.00 94.56 170 ILE A N 1
ATOM 1367 C CA . ILE A 1 170 ? -2.741 -0.131 7.721 1.00 94.56 170 ILE A CA 1
ATOM 1368 C C . ILE A 1 170 ? -2.971 0.008 9.219 1.00 94.56 170 ILE A C 1
ATOM 1370 O O . ILE A 1 170 ? -2.502 -0.795 10.034 1.00 94.56 170 ILE A O 1
ATOM 1374 N N . TYR A 1 171 ? -3.693 1.068 9.565 1.00 92.44 171 TYR A N 1
ATOM 1375 C CA . TYR A 1 171 ? -3.891 1.519 10.932 1.00 92.44 171 TYR A CA 1
ATOM 1376 C C . TYR A 1 171 ? -5.350 1.335 11.319 1.00 92.44 171 TYR A C 1
ATOM 1378 O O . TYR A 1 171 ? -6.192 2.168 10.982 1.00 92.44 171 TYR A O 1
ATOM 1386 N N . LEU A 1 172 ? -5.616 0.223 12.000 1.00 91.06 172 LEU A N 1
ATOM 1387 C CA . LEU A 1 172 ? -6.948 -0.225 12.381 1.00 91.06 172 LEU A CA 1
ATOM 1388 C C . LEU A 1 172 ? -7.416 0.434 13.679 1.00 91.06 172 LEU A C 1
ATOM 1390 O O . LEU A 1 172 ? -6.623 0.707 14.589 1.00 91.06 172 LEU A O 1
ATOM 1394 N N . GLU A 1 173 ? -8.728 0.605 13.778 1.00 88.50 173 GLU A N 1
ATOM 1395 C CA . GLU A 1 173 ? -9.433 1.030 14.987 1.00 88.50 173 GLU A CA 1
ATOM 1396 C C . GLU A 1 173 ? -10.260 -0.137 15.535 1.00 88.50 173 GLU A C 1
ATOM 1398 O O . GLU A 1 173 ? -10.706 -0.996 14.770 1.00 88.50 173 GLU A O 1
ATOM 1403 N N . ALA A 1 174 ? -10.463 -0.206 16.854 1.00 87.38 174 ALA A N 1
ATOM 1404 C CA . ALA A 1 174 ? -11.382 -1.197 17.407 1.00 87.38 174 ALA A CA 1
ATOM 1405 C C . ALA A 1 174 ? -12.830 -0.762 17.130 1.00 87.38 174 ALA A C 1
ATOM 1407 O O . ALA A 1 174 ? -13.171 0.407 17.306 1.00 87.38 174 ALA A O 1
ATOM 1408 N N . VAL A 1 175 ? -13.711 -1.697 16.763 1.00 85.00 175 VAL A N 1
ATOM 1409 C CA . VAL A 1 175 ? -15.116 -1.387 16.416 1.00 85.00 175 VAL A CA 1
ATOM 1410 C C . VAL A 1 175 ? -15.847 -0.664 17.558 1.00 85.00 175 VAL A C 1
ATOM 1412 O O . VAL A 1 175 ? -16.617 0.261 17.310 1.00 85.00 175 VAL A O 1
ATOM 1415 N N . ALA A 1 176 ? -15.552 -1.016 18.815 1.00 81.44 176 ALA A N 1
ATOM 1416 C CA . ALA A 1 176 ? -16.097 -0.332 19.990 1.00 81.44 176 ALA A CA 1
ATOM 1417 C C . ALA A 1 176 ? -15.638 1.139 20.112 1.00 81.44 176 ALA A C 1
ATOM 1419 O O . ALA A 1 176 ? -16.420 1.996 20.518 1.00 81.44 176 ALA A O 1
ATOM 1420 N N . GLU A 1 177 ? -14.393 1.443 19.730 1.00 77.56 177 GLU A N 1
ATOM 1421 C CA . GLU A 1 177 ? -13.832 2.803 19.748 1.00 77.56 177 GLU A CA 1
ATOM 1422 C C . GLU A 1 177 ? -14.453 3.654 18.622 1.00 77.56 177 GLU A C 1
ATOM 1424 O O . GLU A 1 177 ? -14.927 4.764 18.873 1.00 77.56 177 GLU A O 1
ATOM 1429 N N . ALA A 1 178 ? -14.560 3.094 17.411 1.00 71.06 178 ALA A N 1
ATOM 1430 C CA . ALA A 1 178 ? -15.179 3.749 16.254 1.00 71.06 178 ALA A CA 1
ATOM 1431 C C . ALA A 1 178 ? -16.684 4.043 16.460 1.00 71.06 178 ALA A C 1
ATOM 1433 O O . ALA A 1 178 ? -17.186 5.114 16.090 1.00 71.06 178 ALA A O 1
ATOM 1434 N N . ALA A 1 179 ? -17.415 3.127 17.107 1.00 72.25 179 ALA A N 1
ATOM 1435 C CA . ALA A 1 179 ? -18.820 3.327 17.460 1.00 72.25 179 ALA A CA 1
ATOM 1436 C C . ALA A 1 179 ? -19.005 4.462 18.487 1.00 72.25 179 ALA A C 1
ATOM 1438 O O . ALA A 1 179 ? -19.903 5.296 18.333 1.00 72.25 179 ALA A O 1
ATOM 1439 N N . ALA A 1 180 ? -18.135 4.541 19.501 1.00 70.06 180 ALA A N 1
ATOM 1440 C CA . ALA A 1 180 ? -18.170 5.603 20.506 1.00 70.06 180 ALA A CA 1
ATOM 1441 C C . ALA A 1 180 ? -17.878 6.989 19.901 1.00 70.06 180 ALA A C 1
ATOM 1443 O O . ALA A 1 180 ? -18.597 7.948 20.194 1.00 70.06 180 ALA A O 1
ATOM 1444 N N . A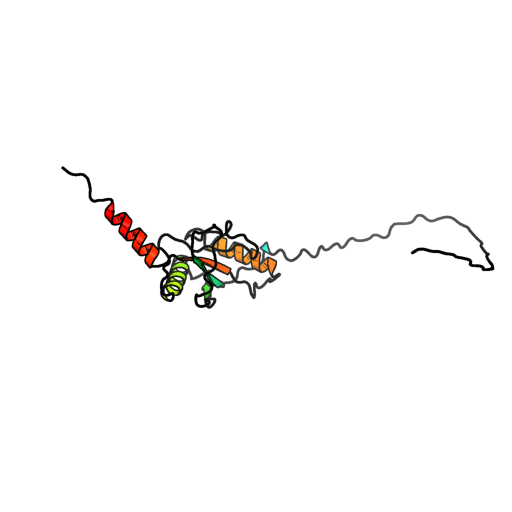LA A 1 181 ? -16.888 7.090 19.004 1.00 63.59 181 ALA A N 1
ATOM 1445 C CA . ALA A 1 181 ? -16.597 8.322 18.269 1.00 63.59 181 ALA A CA 1
ATOM 1446 C C . ALA A 1 181 ? -17.822 8.801 17.465 1.00 63.59 181 ALA A C 1
ATOM 1448 O O . ALA A 1 181 ? -18.264 9.944 17.610 1.00 63.59 181 ALA A O 1
ATOM 1449 N N . THR A 1 182 ? -18.446 7.895 16.704 1.00 61.66 182 THR A N 1
ATOM 1450 C CA . THR A 1 182 ? -19.648 8.189 15.904 1.00 61.66 182 THR A CA 1
ATOM 1451 C C . THR A 1 182 ? -20.843 8.613 16.772 1.00 61.66 182 THR A C 1
ATOM 1453 O O . THR A 1 182 ? -21.593 9.524 16.409 1.00 61.66 182 THR A O 1
ATOM 1456 N N . SER A 1 183 ? -21.024 7.990 17.942 1.00 58.59 183 SER A N 1
ATOM 1457 C CA . SER A 1 183 ? -22.126 8.312 18.858 1.00 58.59 183 SER A CA 1
ATOM 1458 C C . SER A 1 183 ? -21.985 9.681 19.532 1.00 58.59 183 SER A C 1
ATOM 1460 O O . SER A 1 183 ? -23.004 10.286 19.870 1.00 58.59 183 SER A O 1
ATOM 1462 N N . ASN A 1 184 ? -20.761 10.173 19.744 1.00 56.34 184 ASN A N 1
ATOM 1463 C CA . ASN A 1 184 ? -20.536 11.470 20.386 1.00 56.34 184 ASN A CA 1
ATOM 1464 C C . ASN A 1 184 ? -20.794 12.644 19.430 1.00 56.34 184 ASN A C 1
ATOM 1466 O O . ASN A 1 184 ? -21.402 13.631 19.842 1.00 56.34 184 ASN A O 1
ATOM 1470 N N . VAL A 1 185 ? -20.445 12.515 18.144 1.00 53.97 185 VAL A N 1
ATOM 1471 C CA . VAL A 1 185 ? -20.722 13.550 17.125 1.00 53.97 185 VAL A CA 1
ATOM 1472 C C . VAL A 1 185 ? -22.227 13.835 17.005 1.00 53.97 185 VAL A C 1
ATOM 1474 O O . VAL A 1 185 ? -22.641 14.991 16.945 1.00 53.97 185 VAL A O 1
ATOM 1477 N N . ARG A 1 186 ? -23.073 12.796 17.068 1.00 52.28 186 ARG A N 1
ATOM 1478 C CA . ARG A 1 186 ? -24.542 12.926 16.962 1.00 52.28 186 ARG A CA 1
ATOM 1479 C C . ARG A 1 186 ? -25.224 13.621 18.150 1.00 52.28 186 ARG A C 1
ATOM 1481 O O . ARG A 1 186 ? -26.412 13.913 18.056 1.00 52.28 186 ARG A O 1
ATOM 1488 N N . ARG A 1 187 ? -24.522 13.886 19.259 1.00 50.38 187 ARG A N 1
ATOM 1489 C CA . ARG A 1 187 ? -25.093 14.565 20.442 1.00 50.38 187 ARG A CA 1
ATOM 1490 C C . ARG A 1 187 ? -24.925 16.088 20.446 1.00 50.38 187 ARG A C 1
ATOM 1492 O O . ARG A 1 187 ? -25.528 16.738 21.293 1.00 50.38 187 ARG A O 1
ATOM 1499 N N . VAL A 1 188 ? -24.146 16.662 19.526 1.00 50.28 188 VAL A N 1
ATOM 1500 C CA . VAL A 1 188 ? -23.800 18.100 19.555 1.00 50.28 188 VAL A CA 1
ATOM 1501 C C . VAL A 1 188 ? -24.780 18.974 18.749 1.00 50.28 188 VAL A C 1
ATOM 1503 O O . VAL A 1 188 ? -24.922 20.159 19.026 1.00 50.28 188 VAL A O 1
ATOM 1506 N N . THR A 1 189 ? -25.537 18.409 17.805 1.00 50.84 189 THR A N 1
ATOM 1507 C CA . THR A 1 189 ? -26.447 19.152 16.905 1.00 50.84 189 THR A CA 1
ATOM 1508 C C . THR A 1 189 ? -27.900 19.224 17.403 1.00 50.84 189 THR A C 1
ATOM 1510 O O . THR A 1 189 ? -28.828 19.047 16.617 1.00 50.84 189 THR A O 1
ATOM 1513 N N . ALA A 1 190 ? -28.122 19.429 18.707 1.00 49.78 190 ALA A N 1
ATOM 1514 C C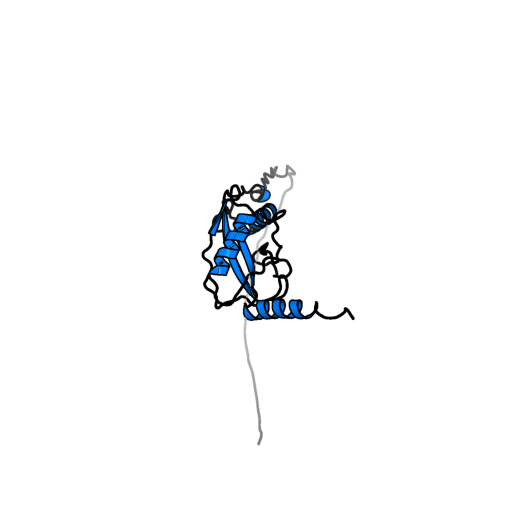A . ALA A 1 190 ? -29.468 19.408 19.304 1.00 49.78 190 ALA A CA 1
ATOM 1515 C C . ALA A 1 190 ? -29.734 20.508 20.355 1.00 49.78 190 ALA A C 1
ATOM 1517 O O . ALA A 1 190 ? -30.606 20.343 21.203 1.00 49.78 190 ALA A O 1
ATOM 1518 N N . PHE A 1 191 ? -29.026 21.643 20.294 1.00 49.78 191 PHE A N 1
ATOM 1519 C CA . PHE A 1 191 ? -29.338 22.827 21.105 1.00 49.78 191 PHE A CA 1
ATOM 1520 C C . PHE A 1 191 ? -29.111 24.129 20.330 1.00 49.78 191 PHE A C 1
ATOM 1522 O O . PHE A 1 191 ? -27.967 24.454 20.031 1.00 49.78 191 PHE A O 1
ATOM 1529 N N . ALA A 1 192 ? -30.212 24.848 20.056 1.00 48.19 192 ALA A N 1
ATOM 1530 C CA . ALA A 1 192 ? -30.362 26.318 19.999 1.00 48.19 192 ALA A CA 1
ATOM 1531 C C . ALA A 1 192 ? -31.418 26.757 18.959 1.00 48.19 192 ALA A C 1
ATOM 1533 O O . ALA A 1 192 ? -31.087 27.268 17.894 1.00 48.19 192 ALA A O 1
ATOM 1534 N N . CYS A 1 193 ? -32.701 26.588 19.290 1.00 40.47 193 CYS A N 1
ATOM 1535 C CA . CYS A 1 193 ? -33.798 27.389 18.733 1.00 40.47 193 CYS A CA 1
ATOM 1536 C C . CYS A 1 193 ? -34.907 27.501 19.787 1.00 40.47 193 CYS A C 1
ATOM 1538 O O . CYS A 1 193 ? -35.660 26.547 19.992 1.00 40.47 193 CYS A O 1
ATOM 1540 N N . LYS A 1 194 ? -34.962 28.648 20.467 1.00 41.72 194 LYS A N 1
ATOM 1541 C CA . LYS A 1 194 ? -36.102 29.192 21.213 1.00 41.72 194 LYS A CA 1
ATOM 1542 C C . LYS A 1 194 ? -35.830 30.661 21.512 1.00 41.72 194 LYS A C 1
ATOM 1544 O O . LYS A 1 194 ? -34.658 30.948 21.835 1.00 41.72 194 LYS A O 1
#

Foldseek 3Di:
DDDDDDDDDDDDDDDDDDDDDDDDDDDDDDDDDDDPPPPPPPPPPPPPPLVPQDDDQKAWEFEWEFADDFLDDTDTDPPWDGDDIDIDGLVPAALVNVVVVVQVSCVPDPQKDFDPPAFKWWDLEPPDRRNPTHGDDRVCNSVSVRNSLSVVCVVVVNSNSVPRYIYIYGHIDGPVVVVVVVVVVVVPPPDDDD